Protein AF-A0A554L786-F1 (afdb_monomer_lite)

pLDDT: mean 70.58, std 23.56, range [33.69, 98.5]

Structure (mmCIF, N/CA/C/O backbone):
data_AF-A0A554L786-F1
#
_entry.id   AF-A0A554L786-F1
#
loop_
_atom_site.group_PDB
_atom_site.id
_atom_site.type_symbol
_atom_site.label_atom_id
_atom_site.label_alt_id
_atom_site.label_comp_id
_atom_site.label_asym_id
_atom_site.label_entity_id
_atom_site.label_seq_id
_atom_site.pdbx_PDB_ins_code
_atom_site.Cartn_x
_atom_site.Cartn_y
_atom_site.Cartn_z
_atom_site.occupancy
_atom_site.B_iso_or_equiv
_atom_site.auth_seq_id
_atom_site.auth_comp_id
_atom_site.auth_asym_id
_atom_site.auth_atom_id
_atom_site.pdbx_PDB_model_num
ATOM 1 N N . MET A 1 1 ? 12.205 -14.071 47.485 1.00 47.69 1 MET A N 1
ATOM 2 C CA . MET A 1 1 ? 13.096 -13.667 46.380 1.00 47.69 1 MET A CA 1
ATOM 3 C C . MET A 1 1 ? 12.591 -14.390 45.149 1.00 47.69 1 MET A C 1
ATOM 5 O O . MET A 1 1 ? 12.598 -15.610 45.164 1.00 47.69 1 MET A O 1
ATOM 9 N N . LEU A 1 2 ? 12.018 -13.662 44.191 1.00 43.06 2 LEU A N 1
ATOM 10 C CA . LEU A 1 2 ? 11.613 -14.223 42.901 1.00 43.06 2 LEU A CA 1
ATOM 11 C C . LEU A 1 2 ? 12.852 -14.200 42.010 1.00 43.06 2 LEU A C 1
ATOM 13 O O . LEU A 1 2 ? 13.478 -13.147 41.883 1.00 43.06 2 LEU A O 1
ATOM 17 N N . GLU A 1 3 ? 13.244 -15.352 41.477 1.00 37.44 3 GLU A N 1
ATOM 18 C CA . GLU A 1 3 ? 14.344 -15.419 40.518 1.00 37.44 3 GLU A CA 1
ATOM 19 C C . GLU A 1 3 ? 13.949 -14.689 39.224 1.00 37.44 3 GLU A C 1
ATOM 21 O O . GLU A 1 3 ? 12.788 -14.770 38.810 1.00 37.44 3 GLU A O 1
ATOM 26 N N . PRO A 1 4 ? 14.870 -13.938 38.597 1.00 52.22 4 PRO A N 1
ATOM 27 C CA . PRO A 1 4 ? 14.576 -13.249 37.352 1.00 52.22 4 PRO A CA 1
ATOM 28 C C . PRO A 1 4 ? 14.423 -14.275 36.222 1.00 52.22 4 PRO A C 1
ATOM 30 O O . PRO A 1 4 ? 15.377 -14.946 35.839 1.00 52.22 4 PRO A O 1
ATOM 33 N N . GLU A 1 5 ? 13.209 -14.382 35.682 1.00 46.53 5 GLU A N 1
ATOM 34 C CA . GLU A 1 5 ? 12.883 -15.182 34.499 1.00 46.53 5 GLU A CA 1
ATOM 35 C C . GLU A 1 5 ? 13.560 -14.554 33.262 1.00 46.53 5 GLU A C 1
ATOM 37 O O . GLU A 1 5 ? 12.977 -13.725 32.567 1.00 46.53 5 GLU A O 1
ATOM 42 N N . ILE A 1 6 ? 14.826 -14.895 33.008 1.00 51.38 6 ILE A N 1
ATOM 43 C CA . ILE A 1 6 ? 15.554 -14.491 31.796 1.00 51.38 6 ILE A CA 1
ATOM 44 C C . ILE A 1 6 ? 16.300 -15.707 31.244 1.00 51.38 6 ILE A C 1
ATOM 46 O O . ILE A 1 6 ? 17.519 -15.792 31.329 1.00 51.38 6 ILE A O 1
ATOM 50 N N . ASP A 1 7 ? 15.558 -16.660 30.683 1.00 43.16 7 ASP A N 1
ATOM 51 C CA . ASP A 1 7 ? 16.153 -17.703 29.838 1.00 43.16 7 ASP A CA 1
ATOM 52 C C . ASP A 1 7 ? 15.194 -18.158 28.730 1.00 43.16 7 ASP A C 1
ATOM 54 O O . ASP A 1 7 ? 14.912 -19.339 28.534 1.00 43.16 7 ASP A O 1
ATOM 58 N N . ARG A 1 8 ? 14.618 -17.190 28.006 1.00 48.59 8 ARG A N 1
ATOM 59 C CA . ARG A 1 8 ? 14.020 -17.484 26.700 1.00 48.59 8 ARG A CA 1
ATOM 60 C C . ARG A 1 8 ? 14.974 -16.969 25.631 1.00 48.59 8 ARG A C 1
ATOM 62 O O . ARG A 1 8 ? 15.198 -15.756 25.594 1.00 48.59 8 ARG A O 1
ATOM 69 N N . PRO A 1 9 ? 15.536 -17.841 24.774 1.00 50.44 9 PRO A N 1
ATOM 70 C CA . PRO A 1 9 ? 16.325 -17.378 23.647 1.00 50.44 9 PRO A CA 1
ATOM 71 C C . PRO A 1 9 ? 15.462 -16.426 22.821 1.00 50.44 9 PRO A C 1
ATOM 73 O O . PRO A 1 9 ? 14.326 -16.746 22.461 1.00 50.44 9 PRO A O 1
ATOM 76 N N . LEU A 1 10 ? 15.987 -15.225 22.571 1.00 41.94 10 LEU A N 1
ATOM 77 C CA . LEU A 1 10 ? 15.354 -14.299 21.645 1.00 41.94 10 LEU A CA 1
ATOM 78 C C . LEU A 1 10 ? 15.264 -15.014 20.289 1.00 41.94 10 LEU A C 1
ATOM 80 O O . LEU A 1 10 ? 16.278 -15.547 19.831 1.00 41.94 10 LEU A O 1
ATOM 84 N N . PRO A 1 11 ? 14.082 -15.073 19.655 1.00 43.66 11 PRO A N 1
ATOM 85 C CA . PRO A 1 11 ? 13.960 -15.686 18.342 1.00 43.66 11 PRO A CA 1
ATOM 86 C C . PRO A 1 11 ? 14.908 -14.988 17.366 1.00 43.66 11 PRO A C 1
ATOM 88 O O . PRO A 1 11 ? 15.047 -13.762 17.383 1.00 43.66 11 PRO A O 1
ATOM 91 N N . SER A 1 12 ? 15.576 -15.795 16.543 1.00 50.25 12 SER A N 1
ATOM 92 C CA . SER A 1 12 ? 16.662 -15.377 15.655 1.00 50.25 12 SER A CA 1
ATOM 93 C C . SER A 1 12 ? 16.248 -14.297 14.662 1.00 50.25 12 SER A C 1
ATOM 95 O O . SER A 1 12 ? 17.080 -13.470 14.288 1.00 50.25 12 SER A O 1
ATOM 97 N N . ARG A 1 13 ? 14.980 -14.291 14.229 1.00 52.34 13 ARG A N 1
ATOM 98 C CA . ARG A 1 13 ? 14.418 -13.309 13.294 1.00 52.34 13 ARG A CA 1
ATOM 99 C C . ARG A 1 13 ? 12.963 -13.024 13.661 1.00 52.34 13 ARG A C 1
ATOM 101 O O . ARG A 1 13 ? 12.251 -13.898 14.147 1.00 52.34 13 ARG A O 1
ATOM 108 N N . ILE A 1 14 ? 12.499 -11.795 13.415 1.00 53.66 14 ILE A N 1
ATOM 109 C CA . ILE A 1 14 ? 11.083 -11.422 13.611 1.00 53.66 14 ILE A CA 1
ATOM 110 C C . ILE A 1 14 ? 10.147 -12.230 12.698 1.00 53.66 14 ILE A C 1
ATOM 112 O O . ILE A 1 14 ? 9.002 -12.478 13.053 1.00 53.66 14 ILE A O 1
ATOM 116 N N . GLU A 1 15 ? 10.680 -12.677 11.561 1.00 51.16 15 GLU A N 1
ATOM 117 C CA . GLU A 1 15 ? 10.043 -13.549 10.569 1.00 51.16 15 GLU A CA 1
ATOM 118 C C . GLU A 1 15 ? 9.768 -14.960 11.120 1.00 51.16 15 GLU A C 1
ATOM 120 O O . GLU A 1 15 ? 8.854 -15.628 10.648 1.00 51.16 15 GLU A O 1
ATOM 125 N N . ASP A 1 16 ? 10.526 -15.391 12.138 1.00 46.72 16 ASP A N 1
ATOM 126 C CA . ASP A 1 16 ? 10.410 -16.715 12.763 1.00 46.72 16 ASP A CA 1
ATOM 127 C C . ASP A 1 16 ? 9.417 -16.719 13.941 1.00 46.72 16 ASP A C 1
ATOM 129 O O . ASP A 1 16 ? 9.139 -17.770 14.525 1.00 46.72 16 ASP A O 1
ATOM 133 N N . GLN A 1 17 ? 8.905 -15.550 14.349 1.00 54.66 17 GLN A N 1
ATOM 134 C CA . GLN A 1 17 ? 7.897 -15.487 15.405 1.00 54.66 17 GLN A CA 1
ATOM 135 C C . GLN A 1 17 ? 6.545 -15.974 14.877 1.00 54.66 17 GLN A C 1
ATOM 137 O O . GLN A 1 17 ? 6.203 -15.690 13.727 1.00 54.66 17 GLN A O 1
ATOM 142 N N . PRO A 1 18 ? 5.737 -16.668 15.706 1.00 50.91 18 PRO A N 1
ATOM 143 C CA . PRO A 1 18 ? 4.365 -16.957 15.326 1.00 50.91 18 PRO A CA 1
ATOM 144 C C . PRO A 1 18 ? 3.678 -15.634 14.994 1.00 50.91 18 PRO A C 1
ATOM 146 O O . PRO A 1 18 ? 3.740 -14.686 15.782 1.00 50.91 18 PRO A O 1
ATOM 149 N N . ILE A 1 19 ? 3.059 -15.571 13.812 1.00 52.03 19 ILE A N 1
ATOM 150 C CA . ILE A 1 19 ? 2.275 -14.410 13.397 1.00 52.03 19 ILE A CA 1
ATOM 151 C C . ILE A 1 19 ? 1.260 -14.172 14.521 1.00 52.03 19 ILE A C 1
ATOM 153 O O . ILE A 1 19 ? 0.504 -15.096 14.844 1.00 52.03 19 ILE A O 1
ATOM 157 N N . PRO A 1 20 ? 1.283 -13.001 15.183 1.00 63.34 20 PRO A N 1
ATOM 158 C CA . PRO A 1 20 ? 0.347 -12.730 16.256 1.00 63.34 20 PRO A CA 1
ATOM 159 C C . PRO A 1 20 ? -1.070 -12.822 15.696 1.00 63.34 20 PRO A C 1
ATOM 161 O O . PRO A 1 20 ? -1.271 -12.691 14.491 1.00 63.34 20 PRO A O 1
ATOM 164 N N . ASP A 1 21 ? -2.057 -13.056 16.555 1.00 67.94 21 ASP A N 1
ATOM 165 C CA . ASP A 1 21 ? -3.450 -13.034 16.117 1.00 67.94 21 ASP A CA 1
ATOM 166 C C . ASP A 1 21 ? -3.793 -11.605 15.666 1.00 67.94 21 ASP A C 1
ATOM 168 O O . ASP A 1 21 ? -4.043 -10.708 16.478 1.00 67.94 21 ASP A O 1
ATOM 172 N N . ILE A 1 22 ? -3.660 -11.370 14.360 1.00 79.25 22 ILE A N 1
ATOM 173 C CA . ILE A 1 22 ? -3.860 -10.076 13.721 1.00 79.25 22 ILE A CA 1
ATOM 174 C C . ILE A 1 22 ? -5.360 -9.809 13.800 1.00 79.25 22 ILE A C 1
ATOM 176 O O . ILE A 1 22 ? -6.158 -10.383 13.057 1.00 79.25 22 ILE A O 1
ATOM 180 N N . LYS A 1 23 ? -5.745 -8.931 14.728 1.00 85.94 23 LYS A N 1
ATOM 181 C CA . LYS A 1 23 ? -7.131 -8.498 14.897 1.00 85.94 23 LYS A CA 1
ATOM 182 C C . LYS A 1 23 ? -7.525 -7.590 13.736 1.00 85.94 23 LYS A C 1
ATOM 184 O O . LYS A 1 23 ? -7.348 -6.381 13.811 1.00 85.94 23 LYS A O 1
ATOM 189 N N . ILE A 1 24 ? -8.061 -8.194 12.684 1.00 90.69 24 ILE A N 1
ATOM 190 C CA . ILE A 1 24 ? -8.698 -7.512 11.556 1.00 90.69 24 ILE A CA 1
ATOM 191 C C . ILE A 1 24 ? -10.137 -7.989 11.415 1.00 90.69 24 ILE A C 1
ATOM 193 O O . ILE A 1 24 ? -10.444 -9.162 11.649 1.00 90.69 24 ILE A O 1
ATOM 197 N N . THR A 1 25 ? -11.033 -7.086 11.029 1.00 95.25 25 THR A N 1
ATOM 198 C CA . THR A 1 25 ? -12.425 -7.454 10.751 1.00 95.25 25 THR A CA 1
ATOM 199 C C . THR A 1 25 ? -12.519 -8.296 9.470 1.00 95.25 25 THR A C 1
ATOM 201 O O . THR A 1 25 ? -11.609 -8.262 8.631 1.00 95.25 25 THR A O 1
ATOM 204 N N . PRO A 1 26 ? -13.613 -9.053 9.265 1.00 95.75 26 PRO A N 1
ATOM 205 C CA . PRO A 1 26 ? -13.847 -9.761 8.006 1.00 95.75 26 PRO A CA 1
ATOM 206 C C . PRO A 1 26 ? -13.787 -8.845 6.774 1.00 95.75 26 PRO A C 1
ATOM 208 O O . PRO A 1 26 ? -13.253 -9.240 5.739 1.00 95.75 26 PRO A O 1
ATOM 211 N N . GLU A 1 27 ? -14.273 -7.609 6.890 1.00 96.12 27 GLU A N 1
ATOM 212 C CA . GLU A 1 27 ? -14.262 -6.608 5.820 1.00 96.12 27 GLU A CA 1
ATOM 213 C C . GLU A 1 27 ? -12.837 -6.138 5.517 1.00 96.12 27 GLU A C 1
ATOM 215 O O . GLU A 1 27 ? -12.429 -6.105 4.356 1.00 96.12 27 GLU A O 1
ATOM 220 N N . GLN A 1 28 ? -12.048 -5.841 6.554 1.00 95.81 28 GLN A N 1
ATOM 221 C CA . GLN A 1 28 ? -10.631 -5.500 6.408 1.00 95.81 28 GLN A CA 1
ATOM 222 C C . GLN A 1 28 ? -9.857 -6.648 5.752 1.00 95.81 28 GLN A C 1
ATOM 224 O O . GLN A 1 28 ? -9.080 -6.426 4.825 1.00 95.81 28 GLN A O 1
ATOM 229 N N . LYS A 1 29 ? -10.114 -7.891 6.172 1.00 95.00 29 LYS A N 1
ATOM 230 C CA . LYS A 1 29 ? -9.511 -9.084 5.569 1.00 95.00 29 LYS A CA 1
ATOM 231 C C . LYS A 1 29 ? -9.883 -9.236 4.092 1.00 95.00 29 LYS A C 1
ATOM 233 O O . LYS A 1 29 ? -9.014 -9.550 3.285 1.00 95.00 29 LYS A O 1
ATOM 238 N N . ALA A 1 30 ? -11.138 -8.979 3.724 1.00 95.56 30 ALA A N 1
ATOM 239 C CA . ALA A 1 30 ? -11.571 -9.004 2.328 1.00 95.56 30 ALA A CA 1
ATOM 240 C C . ALA A 1 30 ? -10.846 -7.941 1.484 1.00 95.56 30 ALA A C 1
ATOM 242 O O . ALA A 1 30 ? -10.429 -8.231 0.365 1.00 95.56 30 ALA A O 1
ATOM 243 N N . VAL A 1 31 ? -10.633 -6.739 2.032 1.00 97.44 31 VAL A N 1
ATOM 244 C CA . VAL A 1 31 ? -9.835 -5.692 1.376 1.00 97.44 31 VAL A CA 1
ATOM 245 C C . VAL A 1 31 ? -8.383 -6.128 1.199 1.00 97.44 31 VAL A C 1
ATOM 247 O O . VAL A 1 31 ? -7.849 -5.991 0.104 1.00 97.44 31 VAL A O 1
ATOM 250 N N . LEU A 1 32 ? -7.755 -6.687 2.236 1.00 96.00 32 LEU A N 1
ATOM 251 C CA . LEU A 1 32 ? -6.371 -7.162 2.156 1.00 96.00 32 LEU A CA 1
ATOM 252 C C . LEU A 1 32 ? -6.203 -8.285 1.127 1.00 96.00 32 LEU A C 1
ATOM 254 O O . LEU A 1 32 ? -5.252 -8.245 0.355 1.00 96.00 32 LEU A O 1
ATOM 258 N N . ASN A 1 33 ? -7.139 -9.236 1.064 1.00 94.75 33 ASN A N 1
ATOM 259 C CA . ASN A 1 33 ? -7.125 -10.297 0.054 1.00 94.75 33 ASN A CA 1
ATOM 260 C C . ASN A 1 33 ? -7.289 -9.734 -1.363 1.00 94.75 33 ASN A C 1
ATOM 262 O O . ASN A 1 33 ? -6.520 -10.089 -2.248 1.00 94.75 33 ASN A O 1
ATOM 266 N N . LYS A 1 34 ? -8.232 -8.805 -1.569 1.00 97.31 34 LYS A N 1
ATOM 267 C CA . LYS A 1 34 ? -8.414 -8.141 -2.867 1.00 97.31 34 LYS A CA 1
ATOM 268 C C . LYS A 1 34 ? -7.153 -7.382 -3.296 1.00 97.31 34 LYS A C 1
ATOM 270 O O . LYS A 1 34 ? -6.796 -7.398 -4.468 1.00 97.31 34 LYS A O 1
ATOM 275 N N . THR A 1 35 ? -6.477 -6.713 -2.361 1.00 97.50 35 THR A N 1
ATOM 276 C CA . THR A 1 35 ? -5.194 -6.051 -2.635 1.00 97.50 35 THR A CA 1
ATOM 277 C C . THR A 1 35 ? -4.102 -7.052 -2.957 1.00 97.50 35 THR A C 1
ATOM 279 O O . THR A 1 35 ? -3.346 -6.826 -3.891 1.00 97.50 35 THR A O 1
ATOM 282 N N . LEU A 1 36 ? -4.024 -8.158 -2.222 1.00 94.38 36 LEU A N 1
ATOM 283 C CA . LEU A 1 36 ? -3.054 -9.213 -2.477 1.00 94.38 36 LEU A CA 1
ATOM 284 C C . LEU A 1 36 ? -3.188 -9.771 -3.899 1.00 94.38 36 LEU A C 1
ATOM 286 O O . LEU A 1 36 ? -2.193 -9.837 -4.613 1.00 94.38 36 LEU A O 1
ATOM 290 N N . GLU A 1 37 ? -4.412 -10.113 -4.307 1.00 94.44 37 GLU A N 1
ATOM 291 C CA . GLU A 1 37 ? -4.732 -10.582 -5.661 1.00 94.44 37 GLU A CA 1
ATOM 292 C C . GLU A 1 37 ? -4.335 -9.538 -6.711 1.00 94.44 37 GLU A C 1
ATOM 294 O O . GLU A 1 37 ? -3.595 -9.845 -7.639 1.00 94.44 37 GLU A O 1
ATOM 299 N N . TRP A 1 38 ? -4.727 -8.276 -6.515 1.00 97.69 38 TRP A N 1
ATOM 300 C CA . TRP A 1 38 ? -4.395 -7.205 -7.455 1.00 97.69 38 TRP A CA 1
ATOM 301 C C . TRP A 1 38 ? -2.885 -6.970 -7.595 1.00 97.69 38 TRP A C 1
ATOM 303 O O . TRP A 1 38 ? -2.395 -6.751 -8.700 1.00 97.69 38 TRP A O 1
ATOM 313 N N . VAL A 1 39 ? -2.133 -7.011 -6.489 1.00 94.50 39 VAL A N 1
ATOM 314 C CA . VAL A 1 39 ? -0.674 -6.825 -6.505 1.00 94.50 39 VAL A CA 1
ATOM 315 C C . VAL A 1 39 ? 0.022 -8.021 -7.158 1.00 94.50 39 VAL A C 1
ATOM 317 O O . VAL A 1 39 ? 0.995 -7.819 -7.883 1.00 94.50 39 VAL A O 1
ATOM 320 N N . GLN A 1 40 ? -0.467 -9.246 -6.936 1.00 93.25 40 GLN A N 1
ATOM 321 C CA . GLN A 1 40 ? 0.029 -10.437 -7.631 1.00 93.25 40 GLN A CA 1
ATOM 322 C C . GLN A 1 40 ? -0.180 -10.296 -9.140 1.00 93.25 40 GLN A C 1
ATOM 324 O O . GLN A 1 40 ? 0.798 -10.332 -9.882 1.00 93.25 40 GLN A O 1
ATOM 329 N N . ASP A 1 41 ? -1.415 -10.025 -9.574 1.00 95.19 41 ASP A N 1
ATOM 330 C CA . ASP A 1 41 ? -1.758 -9.842 -10.989 1.00 95.19 41 ASP A CA 1
ATOM 331 C C . ASP A 1 41 ? -0.918 -8.727 -11.627 1.00 95.19 41 ASP A C 1
ATOM 333 O O . ASP A 1 41 ? -0.416 -8.861 -12.744 1.00 95.19 41 ASP A O 1
ATOM 337 N N . PHE A 1 42 ? -0.724 -7.620 -10.902 1.00 94.38 42 PHE A N 1
ATOM 338 C CA . PHE A 1 42 ? 0.118 -6.516 -11.343 1.00 94.38 42 PHE A CA 1
ATOM 339 C C . PHE A 1 42 ? 1.556 -6.972 -11.614 1.00 94.38 42 PHE A C 1
ATOM 341 O O . PHE A 1 42 ? 2.099 -6.688 -12.684 1.00 94.38 42 PHE A O 1
ATOM 348 N N . PHE A 1 43 ? 2.181 -7.668 -10.659 1.00 91.56 43 PHE A N 1
ATOM 349 C CA . PHE A 1 43 ? 3.556 -8.134 -10.820 1.00 91.56 43 PHE A CA 1
ATOM 350 C C . PHE A 1 43 ? 3.672 -9.232 -11.874 1.00 91.56 43 PHE A C 1
ATOM 352 O O . PHE A 1 43 ? 4.648 -9.208 -12.616 1.00 91.56 43 PHE A O 1
ATOM 359 N N . ASP A 1 44 ? 2.695 -10.127 -11.999 1.00 91.94 44 ASP A N 1
ATOM 360 C CA . ASP A 1 44 ? 2.687 -11.166 -13.032 1.00 91.94 44 ASP A CA 1
ATOM 361 C C . ASP A 1 44 ? 2.671 -10.537 -14.428 1.00 91.94 44 ASP A C 1
ATOM 363 O O . ASP A 1 44 ? 3.570 -10.787 -15.233 1.00 91.94 44 ASP A O 1
ATOM 367 N N . VAL A 1 45 ? 1.744 -9.606 -14.679 1.00 92.31 45 VAL A N 1
ATOM 368 C CA . VAL A 1 45 ? 1.678 -8.858 -15.945 1.00 92.31 45 VAL A CA 1
ATOM 369 C C . VAL A 1 45 ? 2.953 -8.049 -16.177 1.00 92.31 45 VAL A C 1
ATOM 371 O O . VAL A 1 45 ? 3.450 -7.959 -17.304 1.00 92.31 45 VAL A O 1
ATOM 374 N N . ALA A 1 46 ? 3.499 -7.423 -15.135 1.00 89.44 46 ALA A N 1
ATOM 375 C CA . ALA A 1 46 ? 4.716 -6.639 -15.260 1.00 89.4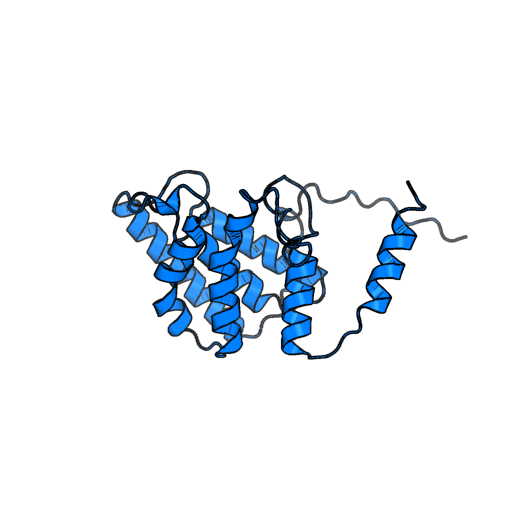4 46 ALA A CA 1
ATOM 376 C C . ALA A 1 46 ? 5.935 -7.530 -15.567 1.00 89.44 46 ALA A C 1
ATOM 378 O O . ALA A 1 46 ? 6.759 -7.141 -16.390 1.00 89.44 46 ALA A O 1
ATOM 379 N N . ILE A 1 47 ? 6.044 -8.725 -14.979 1.00 88.00 47 ILE A N 1
ATOM 380 C CA . ILE A 1 47 ? 7.110 -9.700 -15.256 1.00 88.00 47 ILE A CA 1
ATOM 381 C C . ILE A 1 47 ? 6.984 -10.245 -16.681 1.00 88.00 47 ILE A C 1
ATOM 383 O O . ILE A 1 47 ? 7.971 -10.243 -17.416 1.00 88.00 47 ILE A O 1
ATOM 387 N N . GLU A 1 48 ? 5.784 -10.658 -17.098 1.00 90.44 48 GLU A N 1
ATOM 388 C CA . GLU A 1 48 ? 5.525 -11.178 -18.449 1.00 90.44 48 GLU A CA 1
ATOM 389 C C . GLU A 1 48 ? 5.930 -10.187 -19.544 1.00 90.44 48 GLU A C 1
ATOM 391 O O . GLU A 1 48 ? 6.415 -10.573 -20.606 1.00 90.44 48 GLU A O 1
ATOM 396 N N . ASN A 1 49 ? 5.757 -8.895 -19.273 1.00 88.44 49 ASN A N 1
ATOM 397 C CA . ASN A 1 49 ? 6.086 -7.828 -20.206 1.00 88.44 49 ASN A CA 1
ATOM 398 C C . ASN A 1 49 ? 7.499 -7.246 -20.015 1.00 88.44 49 ASN A C 1
ATOM 400 O O . ASN A 1 49 ? 7.770 -6.177 -20.569 1.00 88.44 49 ASN A O 1
ATOM 404 N N . ASP A 1 50 ? 8.353 -7.896 -19.215 1.00 85.06 50 ASP A N 1
ATOM 405 C CA . ASP A 1 50 ? 9.698 -7.433 -18.852 1.00 85.06 50 ASP A CA 1
ATOM 406 C C . ASP A 1 50 ? 9.681 -5.970 -18.384 1.00 85.06 50 ASP A C 1
ATOM 408 O O . ASP A 1 50 ? 10.338 -5.107 -18.956 1.00 85.06 50 ASP A O 1
ATOM 412 N N . GLN A 1 51 ? 8.830 -5.659 -17.401 1.00 84.06 51 GLN A N 1
ATOM 413 C CA . GLN A 1 51 ? 8.598 -4.304 -16.889 1.00 84.06 51 GLN A CA 1
ATOM 414 C C . GLN A 1 51 ? 9.063 -4.087 -15.450 1.00 84.06 51 GLN A C 1
ATOM 416 O O . GLN A 1 51 ? 8.926 -2.979 -14.942 1.00 84.06 51 GLN A O 1
ATOM 421 N N . VAL A 1 52 ? 9.579 -5.105 -14.761 1.00 78.25 52 VAL A N 1
ATOM 422 C CA . VAL A 1 52 ? 9.930 -5.014 -13.332 1.00 78.25 52 VAL A CA 1
ATOM 423 C C . VAL A 1 52 ? 11.437 -4.940 -13.158 1.00 78.25 52 VAL A C 1
ATOM 425 O O . VAL A 1 52 ? 12.191 -5.688 -13.779 1.00 78.25 52 VAL A O 1
ATOM 428 N N . ILE A 1 53 ? 11.897 -4.066 -12.263 1.00 71.00 53 ILE A N 1
ATOM 429 C CA . ILE A 1 53 ? 13.302 -4.048 -11.861 1.00 71.00 53 ILE A CA 1
ATOM 430 C C . ILE A 1 53 ? 13.548 -5.251 -10.942 1.00 71.00 53 ILE A C 1
ATOM 432 O O . ILE A 1 53 ? 13.207 -5.241 -9.757 1.00 71.00 53 ILE A O 1
ATOM 436 N N . MET A 1 54 ? 14.165 -6.298 -11.488 1.00 62.78 54 MET A N 1
ATOM 437 C CA . MET A 1 54 ? 14.548 -7.491 -10.732 1.00 62.78 54 MET A CA 1
ATOM 438 C C . MET A 1 54 ? 15.673 -7.146 -9.744 1.00 62.78 54 MET A C 1
ATOM 440 O O . MET A 1 54 ? 16.849 -7.109 -10.094 1.00 62.78 54 MET A O 1
ATOM 444 N N . GLY A 1 55 ? 15.298 -6.846 -8.499 1.00 60.28 55 GLY A N 1
ATOM 445 C CA . GLY A 1 55 ? 16.222 -6.390 -7.451 1.00 60.28 55 GLY A CA 1
ATOM 446 C C . GLY A 1 55 ? 15.797 -6.764 -6.031 1.00 60.28 55 GLY A C 1
ATOM 447 O O . GLY A 1 55 ? 16.169 -6.082 -5.085 1.00 60.28 55 GLY A O 1
ATOM 448 N N . GLY A 1 56 ? 14.984 -7.814 -5.874 1.00 66.94 56 GLY A N 1
ATOM 449 C CA . GLY A 1 56 ? 14.460 -8.235 -4.568 1.00 66.94 56 GLY A CA 1
ATOM 450 C C . GLY A 1 56 ? 13.277 -7.407 -4.048 1.00 66.94 56 GLY A C 1
ATOM 451 O O . GLY A 1 56 ? 12.922 -7.575 -2.883 1.00 66.94 56 GLY A O 1
ATOM 452 N N . HIS A 1 57 ? 12.680 -6.572 -4.909 1.00 71.69 57 HIS A N 1
ATOM 453 C CA . HIS A 1 57 ? 11.554 -5.659 -4.651 1.00 71.69 57 HIS A CA 1
ATOM 454 C C . HIS A 1 57 ? 10.281 -6.019 -5.453 1.00 71.69 57 HIS A C 1
ATOM 456 O O . HIS A 1 57 ? 9.542 -5.149 -5.898 1.00 71.69 57 HIS A O 1
ATOM 462 N N . GLY A 1 58 ? 10.063 -7.313 -5.710 1.00 82.75 58 GLY A N 1
ATOM 463 C CA . GLY A 1 58 ? 8.853 -7.819 -6.376 1.00 82.75 58 GLY A CA 1
ATOM 464 C C . GLY A 1 58 ? 7.748 -8.203 -5.388 1.00 82.75 58 GLY A C 1
ATOM 465 O O . GLY A 1 58 ? 7.853 -7.920 -4.196 1.00 82.75 58 GLY A O 1
ATOM 466 N N . PHE A 1 59 ? 6.735 -8.931 -5.861 1.00 87.31 59 PHE A N 1
ATOM 467 C CA . PHE A 1 59 ? 5.609 -9.411 -5.048 1.00 87.31 59 PHE A CA 1
ATOM 468 C C . PHE A 1 59 ? 6.035 -9.991 -3.686 1.00 87.31 59 PHE A C 1
ATOM 470 O O . PHE A 1 59 ? 5.606 -9.503 -2.641 1.00 87.31 59 PHE A O 1
ATOM 477 N N . ASP A 1 60 ? 6.975 -10.942 -3.677 1.00 85.12 60 ASP A N 1
ATOM 478 C CA . ASP A 1 60 ? 7.465 -11.582 -2.448 1.00 85.12 60 ASP A CA 1
ATOM 479 C C . ASP A 1 60 ? 8.046 -10.591 -1.428 1.00 85.12 60 ASP A C 1
ATOM 481 O O . ASP A 1 60 ? 8.000 -10.833 -0.220 1.00 85.12 60 ASP A O 1
ATOM 485 N N . HIS A 1 61 ? 8.630 -9.481 -1.893 1.00 84.81 61 HIS A N 1
ATOM 486 C CA . HIS A 1 61 ? 9.103 -8.414 -1.016 1.00 84.81 61 HIS A CA 1
ATOM 487 C C . HIS A 1 61 ? 7.939 -7.766 -0.282 1.00 84.81 61 HIS A C 1
ATOM 489 O O . HIS A 1 61 ? 7.957 -7.705 0.947 1.00 84.81 61 HIS A O 1
ATOM 495 N N . ASN A 1 62 ? 6.912 -7.353 -1.024 1.00 87.50 62 ASN A N 1
ATOM 496 C CA . ASN A 1 62 ? 5.730 -6.712 -0.463 1.00 87.50 62 ASN A CA 1
ATOM 497 C C . ASN A 1 62 ? 5.032 -7.628 0.543 1.00 87.50 62 ASN A C 1
ATOM 499 O O . ASN A 1 62 ? 4.633 -7.150 1.601 1.00 87.50 62 ASN A O 1
ATOM 503 N N . ILE A 1 63 ? 4.987 -8.943 0.291 1.00 87.56 63 ILE A N 1
ATOM 504 C CA . ILE A 1 63 ? 4.430 -9.919 1.244 1.00 87.56 63 ILE A CA 1
ATOM 505 C C . ILE A 1 63 ? 5.228 -9.973 2.544 1.00 87.56 63 ILE A C 1
ATOM 507 O O . ILE A 1 63 ? 4.655 -9.940 3.638 1.00 87.56 63 ILE A O 1
ATOM 511 N N . ARG A 1 64 ? 6.562 -10.032 2.458 1.00 84.19 64 ARG A N 1
ATOM 512 C CA . ARG A 1 64 ? 7.405 -10.014 3.663 1.00 84.19 64 ARG A CA 1
ATOM 513 C C . ARG A 1 64 ? 7.235 -8.706 4.430 1.00 84.19 64 ARG A C 1
ATOM 515 O O . ARG A 1 64 ? 7.065 -8.735 5.648 1.00 84.19 64 ARG A O 1
ATOM 522 N N . VAL A 1 65 ? 7.235 -7.567 3.735 1.00 84.00 65 VAL A N 1
ATOM 523 C CA . VAL A 1 65 ? 7.057 -6.248 4.360 1.00 84.00 65 VAL A CA 1
ATOM 524 C C . VAL A 1 65 ? 5.671 -6.112 4.987 1.00 84.00 65 VAL A C 1
ATOM 526 O O . VAL A 1 65 ? 5.574 -5.632 6.114 1.00 84.00 65 VAL A O 1
ATOM 529 N N . SER A 1 66 ? 4.611 -6.594 4.336 1.00 85.19 66 SER A N 1
ATOM 530 C CA . SER A 1 66 ? 3.255 -6.559 4.887 1.00 85.19 66 SER A CA 1
ATOM 531 C C . SER A 1 66 ? 3.109 -7.457 6.115 1.00 85.19 66 SER A C 1
ATOM 533 O O . SER A 1 66 ? 2.488 -7.055 7.098 1.00 85.19 66 SER A O 1
ATOM 535 N N . GLY A 1 67 ? 3.734 -8.639 6.111 1.00 83.38 67 GLY A N 1
ATOM 536 C CA . GLY A 1 67 ? 3.794 -9.513 7.285 1.00 83.38 67 GLY A CA 1
ATOM 537 C C . GLY A 1 67 ? 4.494 -8.836 8.466 1.00 83.38 67 GLY A C 1
ATOM 538 O O . GLY A 1 67 ? 3.948 -8.790 9.571 1.00 83.38 67 GLY A O 1
ATOM 539 N N . MET A 1 68 ? 5.658 -8.223 8.221 1.00 82.50 68 MET A N 1
ATOM 540 C CA . MET A 1 68 ? 6.368 -7.436 9.236 1.00 82.50 68 MET A CA 1
ATOM 541 C C . MET A 1 68 ? 5.519 -6.266 9.748 1.00 82.50 68 MET A C 1
ATOM 543 O O . MET A 1 68 ? 5.450 -6.054 10.959 1.00 82.50 68 MET A O 1
ATOM 547 N N . ALA A 1 69 ? 4.837 -5.537 8.862 1.00 81.75 69 ALA A N 1
ATOM 548 C CA . ALA A 1 69 ? 3.959 -4.433 9.242 1.00 81.75 69 ALA A CA 1
ATOM 549 C C . ALA A 1 69 ? 2.833 -4.904 10.177 1.00 81.75 69 ALA A C 1
ATOM 551 O O . ALA A 1 69 ? 2.603 -4.282 11.215 1.00 81.75 69 ALA A O 1
ATOM 552 N N . GLY A 1 70 ? 2.187 -6.035 9.879 1.00 82.88 70 GLY A N 1
ATOM 553 C CA . GLY A 1 70 ? 1.147 -6.621 10.731 1.00 82.88 70 GLY A CA 1
ATOM 554 C C . GLY A 1 70 ? 1.647 -7.020 12.124 1.00 82.88 70 GLY A C 1
ATOM 555 O O . GLY A 1 70 ? 1.027 -6.669 13.136 1.00 82.88 70 GLY A O 1
ATOM 556 N N . VAL A 1 71 ? 2.798 -7.702 12.190 1.00 81.19 71 VAL A N 1
ATOM 557 C CA . VAL A 1 71 ? 3.442 -8.098 13.457 1.00 81.19 71 VAL A CA 1
ATOM 558 C C . VAL A 1 71 ? 3.768 -6.870 14.308 1.00 81.19 71 VAL A C 1
ATOM 560 O O . VAL A 1 71 ? 3.430 -6.825 15.493 1.00 81.19 71 VAL A O 1
ATOM 563 N N . LEU A 1 72 ? 4.399 -5.858 13.706 1.00 79.12 72 LEU A N 1
ATOM 564 C CA . LEU A 1 72 ? 4.792 -4.635 14.404 1.00 79.12 72 LEU A CA 1
ATOM 565 C C . LEU A 1 72 ? 3.579 -3.846 14.891 1.00 79.12 72 LEU A C 1
ATOM 567 O O . LEU A 1 72 ? 3.559 -3.429 16.045 1.00 79.12 72 LEU A O 1
ATOM 571 N N . SER A 1 73 ? 2.545 -3.710 14.063 1.00 80.31 73 SER A N 1
ATOM 572 C CA . SER A 1 73 ? 1.309 -3.017 14.445 1.00 80.31 73 SER A CA 1
ATOM 573 C C . SER A 1 73 ? 0.653 -3.637 15.662 1.00 80.31 73 SER A C 1
ATOM 575 O O . SER A 1 73 ? 0.330 -2.944 16.624 1.00 80.31 73 SER A O 1
ATOM 577 N N . THR A 1 74 ? 0.549 -4.964 15.656 1.00 82.50 74 THR A N 1
ATOM 578 C CA . THR A 1 74 ? -0.054 -5.704 16.762 1.00 82.50 74 THR A CA 1
ATOM 579 C C . THR A 1 74 ? 0.760 -5.532 18.044 1.00 82.50 74 THR A C 1
ATOM 581 O O . THR A 1 74 ? 0.194 -5.325 19.117 1.00 82.50 74 THR A O 1
ATOM 584 N N . LYS A 1 75 ? 2.094 -5.561 17.938 1.00 81.38 75 LYS A N 1
ATOM 585 C CA . LYS A 1 75 ? 3.002 -5.373 19.075 1.00 81.38 75 LYS A CA 1
ATOM 586 C C . LYS A 1 75 ? 2.934 -3.963 19.670 1.00 81.38 75 LYS A C 1
ATOM 588 O O . LYS A 1 75 ? 3.051 -3.821 20.883 1.00 81.38 75 LYS A O 1
ATOM 593 N N . GLU A 1 76 ? 2.723 -2.948 18.837 1.00 79.12 76 GLU A N 1
ATOM 594 C CA . GLU A 1 76 ? 2.595 -1.546 19.256 1.00 79.12 76 GLU A CA 1
ATOM 595 C C . GLU A 1 76 ? 1.160 -1.161 19.668 1.00 79.12 76 GLU A C 1
ATOM 597 O O . GLU A 1 76 ? 0.919 -0.024 20.068 1.00 79.12 76 GLU A O 1
ATOM 602 N N . GLY A 1 77 ? 0.202 -2.096 19.609 1.00 81.00 77 GLY A N 1
ATOM 603 C CA . GLY A 1 77 ? -1.187 -1.856 20.010 1.00 81.00 77 GLY A CA 1
ATOM 604 C C . GLY A 1 77 ? -1.991 -1.023 19.009 1.00 81.00 77 GLY A C 1
ATOM 605 O O . GLY A 1 77 ? -2.874 -0.270 19.410 1.00 81.00 77 GLY A O 1
ATOM 606 N N . VAL A 1 78 ? -1.681 -1.145 17.719 1.00 82.38 78 VAL A N 1
ATOM 607 C CA . VAL A 1 78 ? -2.251 -0.336 16.632 1.00 82.38 78 VAL A CA 1
ATOM 608 C C . VAL A 1 78 ? -3.005 -1.226 15.674 1.00 82.38 78 VAL A C 1
ATOM 610 O O . VAL A 1 78 ? -2.601 -2.368 15.456 1.00 82.38 78 VAL A O 1
ATOM 613 N N . ASP A 1 79 ? -4.069 -0.690 15.075 1.00 85.00 79 ASP A N 1
ATOM 614 C CA . ASP A 1 79 ? -4.801 -1.390 14.023 1.00 85.00 79 ASP A CA 1
ATOM 615 C C . ASP A 1 79 ? -3.846 -1.768 12.865 1.00 85.00 79 ASP A C 1
ATOM 617 O O . ASP A 1 79 ? -3.304 -0.881 12.194 1.00 85.00 79 ASP A O 1
ATOM 621 N N . PRO A 1 80 ? -3.627 -3.073 12.617 1.00 87.69 80 PRO A N 1
ATOM 622 C CA . PRO A 1 80 ? -2.718 -3.562 11.587 1.00 87.69 80 PRO A CA 1
ATOM 623 C C . PRO A 1 80 ? -3.249 -3.390 10.156 1.00 87.69 80 PRO A C 1
ATOM 625 O O . PRO A 1 80 ? -2.496 -3.605 9.208 1.00 87.69 80 PRO A O 1
ATOM 628 N N . PHE A 1 81 ? -4.508 -2.990 9.958 1.00 93.31 81 PHE A N 1
ATOM 629 C CA . PHE A 1 81 ? -5.150 -2.959 8.643 1.00 93.31 81 PHE A CA 1
ATOM 630 C C . PHE A 1 81 ? -4.470 -2.050 7.599 1.00 93.31 81 PHE A C 1
ATOM 632 O O . PHE A 1 81 ? -3.941 -2.544 6.602 1.00 93.31 81 PHE A O 1
ATOM 639 N N . LEU A 1 82 ? -4.469 -0.726 7.804 1.00 92.19 82 LEU A N 1
ATOM 640 C CA . LEU A 1 82 ? -3.812 0.230 6.892 1.00 92.19 82 LEU A CA 1
ATOM 641 C C . LEU A 1 82 ? -2.298 -0.012 6.715 1.00 92.19 82 LEU A C 1
ATOM 643 O O . LEU A 1 82 ? -1.812 0.145 5.594 1.00 92.19 82 LEU A O 1
ATOM 647 N N . PRO A 1 83 ? -1.548 -0.399 7.765 1.00 89.00 83 PRO A N 1
ATOM 648 C CA . PRO A 1 83 ? -0.152 -0.830 7.664 1.00 89.00 83 PRO A CA 1
ATOM 649 C C . PRO A 1 83 ? 0.081 -1.911 6.617 1.00 89.00 83 PRO A C 1
ATOM 651 O O . PRO A 1 83 ? 0.858 -1.719 5.684 1.00 89.00 83 PRO A O 1
ATOM 654 N N . ILE A 1 84 ? -0.628 -3.032 6.765 1.00 90.50 84 ILE A N 1
ATOM 655 C CA . ILE A 1 84 ? -0.503 -4.191 5.886 1.00 90.50 84 ILE A CA 1
ATOM 656 C C . ILE A 1 84 ? -0.907 -3.777 4.472 1.00 90.50 84 ILE A C 1
ATOM 658 O O . ILE A 1 84 ? -0.168 -4.038 3.526 1.00 90.50 84 ILE A O 1
ATOM 662 N N . LEU A 1 85 ? -2.037 -3.075 4.340 1.00 95.06 85 LEU A N 1
ATOM 663 C CA . LEU A 1 85 ? -2.546 -2.601 3.057 1.00 95.06 85 LEU A CA 1
ATOM 664 C C . LEU A 1 85 ? -1.522 -1.736 2.309 1.00 95.06 85 LEU A C 1
ATOM 666 O O . LEU A 1 85 ? -1.284 -1.947 1.124 1.00 95.06 85 LEU A O 1
ATOM 670 N N . THR A 1 86 ? -0.905 -0.780 3.003 1.00 94.56 86 THR A N 1
ATOM 671 C CA . THR A 1 86 ? 0.096 0.125 2.423 1.00 94.56 86 THR A CA 1
ATOM 672 C C . THR A 1 86 ? 1.338 -0.649 1.988 1.00 94.56 86 THR A C 1
ATOM 674 O O . THR A 1 86 ? 1.823 -0.466 0.875 1.00 94.56 86 THR A O 1
ATOM 677 N N . SER A 1 87 ? 1.832 -1.551 2.840 1.00 90.75 87 SER A N 1
ATOM 678 C CA . SER A 1 87 ? 3.011 -2.378 2.563 1.00 90.75 87 SER A CA 1
ATOM 679 C C . SER A 1 87 ? 2.848 -3.321 1.373 1.00 90.75 87 SER A C 1
ATOM 681 O O . SER A 1 87 ? 3.843 -3.664 0.743 1.00 90.75 87 SER A O 1
ATOM 683 N N . LEU A 1 88 ? 1.619 -3.706 1.023 1.00 93.88 88 LEU A N 1
ATOM 684 C CA . LEU A 1 88 ? 1.363 -4.474 -0.196 1.00 93.88 88 LEU A CA 1
ATOM 685 C C . LEU A 1 88 ? 1.591 -3.650 -1.475 1.00 93.88 88 LEU A C 1
ATOM 687 O O . LEU A 1 88 ? 1.872 -4.225 -2.521 1.00 93.88 88 LEU A O 1
ATOM 691 N N . LEU A 1 89 ? 1.498 -2.319 -1.404 1.00 96.06 89 LEU A N 1
ATOM 692 C CA . LEU A 1 89 ? 1.475 -1.427 -2.568 1.00 96.06 89 LEU A CA 1
ATOM 693 C C . LEU A 1 89 ? 2.775 -0.634 -2.780 1.00 96.06 89 LEU A C 1
ATOM 695 O O . LEU A 1 89 ? 2.943 -0.018 -3.828 1.00 96.06 89 LEU A O 1
ATOM 699 N N . ILE A 1 90 ? 3.693 -0.608 -1.809 1.00 91.75 90 ILE A N 1
ATOM 700 C CA . ILE A 1 90 ? 4.804 0.361 -1.798 1.00 91.75 90 ILE A CA 1
ATOM 701 C C . ILE A 1 90 ? 5.763 0.261 -2.992 1.00 91.75 90 ILE A C 1
ATOM 703 O O . ILE A 1 90 ? 6.182 1.296 -3.502 1.00 91.75 90 ILE A O 1
ATOM 707 N N . ASP A 1 91 ? 6.064 -0.938 -3.491 1.00 91.88 91 ASP A N 1
ATOM 708 C CA . ASP A 1 91 ? 7.079 -1.134 -4.539 1.00 91.88 91 ASP A CA 1
ATOM 709 C C . ASP A 1 91 ? 6.503 -1.339 -5.953 1.00 91.88 91 ASP A C 1
ATOM 711 O O . ASP A 1 91 ? 7.258 -1.617 -6.883 1.00 91.88 91 ASP A O 1
ATOM 715 N N . ILE A 1 92 ? 5.193 -1.159 -6.175 1.00 93.62 92 ILE A N 1
ATOM 716 C CA . ILE A 1 92 ? 4.605 -1.370 -7.516 1.00 93.62 92 ILE A CA 1
ATOM 717 C C . ILE A 1 92 ? 5.158 -0.397 -8.575 1.00 93.62 92 ILE A C 1
ATOM 719 O O . ILE A 1 92 ? 5.194 -0.710 -9.760 1.00 93.62 92 ILE A O 1
ATOM 723 N N . GLY A 1 93 ? 5.645 0.770 -8.149 1.00 92.62 93 GLY A N 1
ATOM 724 C CA . GLY A 1 93 ? 6.300 1.764 -8.991 1.00 92.62 93 GLY A CA 1
ATOM 725 C C . GLY A 1 93 ? 7.740 1.420 -9.372 1.00 92.62 93 GLY A C 1
ATOM 726 O O . GLY A 1 93 ? 8.367 2.177 -10.109 1.00 92.62 93 GLY A O 1
ATOM 727 N N . ARG A 1 94 ? 8.306 0.294 -8.921 1.00 89.19 94 ARG A N 1
ATOM 728 C CA . ARG A 1 94 ? 9.665 -0.141 -9.298 1.00 89.19 94 ARG A CA 1
ATOM 729 C C . ARG A 1 94 ? 9.690 -0.852 -10.653 1.00 89.19 94 ARG A C 1
ATOM 731 O O . ARG A 1 94 ? 10.129 -1.997 -10.782 1.00 89.19 94 ARG A O 1
ATOM 738 N N . THR A 1 95 ? 9.226 -0.144 -11.677 1.00 85.00 95 THR A N 1
ATOM 739 C CA . THR A 1 95 ? 9.177 -0.626 -13.061 1.00 85.00 95 THR A CA 1
ATOM 740 C C . THR A 1 95 ? 10.370 -0.135 -13.882 1.00 85.00 95 THR A C 1
ATOM 742 O O . THR A 1 95 ? 10.935 0.910 -13.603 1.00 85.00 95 THR A O 1
ATOM 745 N N . ASN A 1 96 ? 10.780 -0.838 -14.933 1.00 84.81 96 ASN A N 1
ATOM 746 C CA . ASN A 1 96 ? 11.889 -0.389 -15.792 1.00 84.81 96 ASN A CA 1
ATOM 747 C C . ASN A 1 96 ? 11.481 0.681 -16.832 1.00 84.81 96 ASN A C 1
ATOM 749 O O . ASN A 1 96 ? 12.313 1.123 -17.625 1.00 84.81 96 ASN A O 1
ATOM 753 N N . ARG A 1 97 ? 10.202 1.079 -16.856 1.00 82.56 97 ARG A N 1
ATOM 754 C CA . ARG A 1 97 ? 9.626 1.970 -17.877 1.00 82.56 97 ARG A CA 1
ATOM 755 C C . ARG A 1 97 ? 9.728 3.448 -17.540 1.00 82.56 97 ARG A C 1
ATOM 757 O O . ARG A 1 97 ? 9.561 4.282 -18.427 1.00 82.56 97 ARG A O 1
ATOM 764 N N . ASP A 1 98 ? 9.985 3.769 -16.278 1.00 87.69 98 ASP A N 1
ATOM 765 C CA . ASP A 1 98 ? 9.996 5.140 -15.792 1.00 87.69 98 ASP A CA 1
ATOM 766 C C . ASP A 1 98 ? 11.295 5.424 -15.019 1.00 87.69 98 ASP A C 1
ATOM 768 O O . ASP A 1 98 ? 11.633 4.693 -14.085 1.00 87.69 98 ASP A O 1
ATOM 772 N N . PRO A 1 99 ? 12.034 6.500 -15.345 1.00 84.75 99 PRO A N 1
ATOM 773 C CA . PRO A 1 99 ? 13.259 6.853 -14.628 1.00 84.75 99 PRO A CA 1
ATOM 774 C C . PRO A 1 99 ? 13.049 7.117 -13.124 1.00 84.75 99 PRO A C 1
ATOM 776 O O . PRO A 1 99 ? 14.005 7.008 -12.352 1.00 84.75 99 PRO A O 1
ATOM 779 N N . ARG A 1 100 ? 11.826 7.444 -12.678 1.00 85.12 100 ARG A N 1
ATOM 780 C CA . ARG A 1 100 ? 11.460 7.583 -11.255 1.00 85.12 100 ARG A CA 1
ATOM 781 C C . ARG A 1 100 ? 11.632 6.278 -10.480 1.00 85.12 100 ARG A C 1
ATOM 783 O O . ARG A 1 100 ? 11.956 6.318 -9.297 1.00 85.12 100 ARG A O 1
ATOM 790 N N . ALA A 1 101 ? 11.484 5.133 -11.140 1.00 83.19 101 ALA A N 1
ATOM 791 C CA . ALA A 1 101 ? 11.543 3.818 -10.511 1.00 83.19 101 ALA A CA 1
ATOM 792 C C . ALA A 1 101 ? 12.910 3.469 -9.896 1.00 83.19 101 ALA A C 1
ATOM 794 O O . ALA A 1 101 ? 13.003 2.621 -9.008 1.00 83.19 101 ALA A O 1
ATOM 795 N N . HIS A 1 102 ? 13.978 4.128 -10.351 1.00 79.88 102 HIS A N 1
ATOM 796 C CA . HIS A 1 102 ? 15.351 3.873 -9.910 1.00 79.88 102 HIS A CA 1
ATOM 797 C C . HIS A 1 102 ? 15.837 4.820 -8.801 1.00 79.88 102 HIS A C 1
ATOM 799 O O . HIS A 1 102 ? 16.976 4.702 -8.353 1.00 79.88 102 HIS A O 1
ATOM 805 N N . ASN A 1 103 ? 15.012 5.772 -8.360 1.00 82.12 103 ASN A N 1
ATOM 806 C CA . ASN A 1 103 ? 15.362 6.742 -7.319 1.00 82.12 103 ASN A CA 1
ATOM 807 C C . ASN A 1 103 ? 14.219 6.883 -6.305 1.00 82.12 103 ASN A C 1
ATOM 809 O O . ASN A 1 103 ? 13.267 6.110 -6.321 1.00 82.12 103 ASN A O 1
ATOM 813 N N . PHE A 1 104 ? 14.294 7.853 -5.397 1.00 77.94 104 PHE A N 1
ATOM 814 C CA . PHE A 1 104 ? 13.255 8.087 -4.388 1.00 77.94 104 PHE A CA 1
ATOM 815 C C . PHE A 1 104 ? 11.875 8.438 -4.971 1.00 77.94 104 PHE A C 1
ATOM 817 O O . PHE A 1 104 ? 10.888 8.425 -4.254 1.00 77.94 104 PHE A O 1
ATOM 824 N N . LYS A 1 105 ? 11.746 8.752 -6.256 1.00 86.81 105 LYS A N 1
ATOM 825 C CA . LYS A 1 105 ? 10.445 9.054 -6.859 1.00 86.81 105 LYS A CA 1
ATOM 826 C C . LYS A 1 105 ? 9.630 7.803 -7.180 1.00 86.81 105 LYS A C 1
ATOM 828 O O . LYS A 1 105 ? 8.487 7.938 -7.605 1.00 86.81 105 LYS A O 1
ATOM 833 N N . HIS A 1 106 ? 10.152 6.594 -6.945 1.00 89.81 106 HIS A N 1
ATOM 834 C CA . HIS A 1 106 ? 9.351 5.380 -7.127 1.00 89.81 106 HIS A CA 1
ATOM 835 C C . HIS A 1 106 ? 8.129 5.348 -6.208 1.00 89.81 106 HIS A C 1
ATOM 837 O O . HIS A 1 106 ? 7.139 4.745 -6.580 1.00 89.81 106 HIS A O 1
ATOM 843 N N . GLY A 1 107 ? 8.146 6.043 -5.066 1.00 91.19 107 GLY A N 1
ATOM 844 C CA . GLY A 1 107 ? 6.965 6.202 -4.212 1.00 91.19 107 GLY A CA 1
ATOM 845 C C . GLY A 1 107 ? 5.866 7.025 -4.885 1.00 91.19 107 GLY A C 1
ATOM 846 O O . GLY A 1 107 ? 4.704 6.630 -4.858 1.00 91.19 107 GLY A O 1
ATOM 847 N N . GLU A 1 108 ? 6.225 8.131 -5.547 1.00 94.31 108 GLU A N 1
ATOM 848 C CA . GLU A 1 108 ? 5.288 8.934 -6.353 1.00 94.31 108 GLU A CA 1
ATOM 849 C C . GLU A 1 108 ? 4.671 8.090 -7.467 1.00 94.31 108 GLU A C 1
ATOM 851 O O . GLU A 1 108 ? 3.457 8.107 -7.663 1.00 94.31 108 GLU A O 1
ATOM 856 N N . LEU A 1 109 ? 5.501 7.295 -8.142 1.00 95.12 109 LEU A N 1
ATOM 857 C CA . LEU A 1 109 ? 5.045 6.383 -9.181 1.00 95.12 109 LEU A CA 1
ATOM 858 C C . LEU A 1 109 ? 4.164 5.257 -8.614 1.00 95.12 109 LEU A C 1
ATOM 860 O O . LEU A 1 109 ? 3.107 4.985 -9.167 1.00 95.12 109 LEU A O 1
ATOM 864 N N . SER A 1 110 ? 4.527 4.647 -7.483 1.00 95.19 110 SER A N 1
ATOM 865 C CA . SER A 1 110 ? 3.697 3.639 -6.813 1.00 95.19 110 SER A CA 1
ATOM 866 C C . SER A 1 110 ? 2.330 4.204 -6.430 1.00 95.19 110 SER A C 1
ATOM 868 O O . SER A 1 110 ? 1.315 3.539 -6.616 1.00 95.19 110 SER A O 1
ATOM 870 N N . ARG A 1 111 ? 2.279 5.445 -5.927 1.00 95.94 111 ARG A N 1
ATOM 871 C CA . ARG A 1 111 ? 1.020 6.131 -5.613 1.00 95.94 111 ARG A CA 1
ATOM 872 C C . ARG A 1 111 ? 0.173 6.319 -6.870 1.00 95.94 111 ARG A C 1
ATOM 874 O O . ARG A 1 111 ? -1.013 6.009 -6.832 1.00 95.94 111 ARG A O 1
ATOM 881 N N . GLU A 1 112 ? 0.775 6.833 -7.942 1.00 97.06 112 GLU A N 1
ATOM 882 C CA . GLU A 1 112 ? 0.116 7.066 -9.233 1.00 97.06 112 GLU A CA 1
ATOM 883 C C . GLU A 1 112 ? -0.470 5.761 -9.790 1.00 97.06 112 GLU A C 1
ATOM 885 O O . GLU A 1 112 ? -1.648 5.692 -10.126 1.00 97.06 112 GLU A O 1
ATOM 890 N N . MET A 1 113 ? 0.320 4.688 -9.795 1.00 96.12 113 MET A N 1
ATOM 891 C CA . MET A 1 113 ? -0.088 3.384 -10.322 1.00 96.12 113 MET A CA 1
ATOM 892 C C . MET A 1 113 ? -1.156 2.693 -9.465 1.00 96.12 113 MET A C 1
ATOM 894 O O . MET A 1 113 ? -1.998 1.970 -9.994 1.00 96.12 113 MET A O 1
ATOM 898 N N . ALA A 1 114 ? -1.145 2.913 -8.148 1.00 97.50 114 ALA A N 1
ATOM 899 C CA . ALA A 1 114 ? -2.139 2.352 -7.237 1.00 97.50 114 ALA A CA 1
ATOM 900 C C . ALA A 1 114 ? -3.428 3.184 -7.173 1.00 97.50 114 ALA A C 1
ATOM 902 O O . ALA A 1 114 ? -4.388 2.744 -6.541 1.00 97.50 114 ALA A O 1
ATOM 903 N N . GLU A 1 115 ? -3.466 4.390 -7.749 1.00 97.62 115 GLU A N 1
ATOM 904 C CA . GLU A 1 115 ? -4.497 5.382 -7.441 1.00 97.62 115 GLU A CA 1
ATOM 905 C C . GLU A 1 115 ? -5.916 4.865 -7.694 1.00 97.62 115 GLU A C 1
ATOM 907 O O . GLU A 1 115 ? -6.744 4.891 -6.779 1.00 97.62 115 GLU A O 1
ATOM 912 N N . ASP A 1 116 ? -6.190 4.359 -8.894 1.00 98.25 116 ASP A N 1
ATOM 913 C CA . ASP A 1 116 ? -7.512 3.843 -9.255 1.00 98.25 116 ASP A CA 1
ATOM 914 C C . ASP A 1 116 ? -7.901 2.635 -8.401 1.00 98.25 116 ASP A C 1
ATOM 916 O O . ASP A 1 116 ? -9.043 2.521 -7.943 1.00 98.25 116 ASP A O 1
ATOM 920 N N . PHE A 1 117 ? -6.932 1.762 -8.113 1.00 98.50 117 PHE A N 1
ATOM 921 C CA . PHE A 1 117 ? -7.153 0.598 -7.270 1.00 98.50 117 PHE A CA 1
ATOM 922 C C . PHE A 1 117 ? -7.524 1.006 -5.841 1.00 98.50 117 PHE A C 1
ATOM 924 O O . PHE A 1 117 ? -8.586 0.607 -5.357 1.00 98.50 117 PHE A O 1
ATOM 931 N N . ILE A 1 118 ? -6.725 1.865 -5.197 1.00 98.19 118 ILE A N 1
ATOM 932 C CA . ILE A 1 118 ? -7.016 2.413 -3.863 1.00 98.19 118 ILE A CA 1
ATOM 933 C C . ILE A 1 118 ? -8.364 3.140 -3.895 1.00 98.19 118 ILE A C 1
ATOM 935 O O . ILE A 1 118 ? -9.165 3.019 -2.963 1.00 98.19 118 ILE A O 1
ATOM 939 N N . ASN A 1 119 ? -8.654 3.859 -4.984 1.00 98.12 119 ASN A N 1
ATOM 940 C CA . ASN A 1 119 ? -9.907 4.577 -5.133 1.00 98.12 119 ASN A CA 1
ATOM 941 C C . ASN A 1 119 ? -11.136 3.644 -5.219 1.00 98.12 119 ASN A C 1
ATOM 943 O O . ASN A 1 119 ? -12.250 4.057 -4.879 1.00 98.12 119 ASN A O 1
ATOM 947 N N . SER A 1 120 ? -10.935 2.390 -5.624 1.00 98.31 120 SER A N 1
ATOM 948 C CA . SER A 1 120 ? -11.968 1.351 -5.696 1.00 98.31 120 SER A CA 1
ATOM 949 C C . SER A 1 120 ? -12.211 0.613 -4.372 1.00 98.31 120 SER A C 1
ATOM 951 O O . SER A 1 120 ? -13.189 -0.131 -4.252 1.00 98.31 120 SER A O 1
ATOM 953 N N . LEU A 1 121 ? -11.322 0.765 -3.384 1.00 98.00 121 LEU A N 1
ATOM 954 C CA . LEU A 1 121 ? -11.437 0.078 -2.099 1.00 98.00 121 LEU A CA 1
ATOM 955 C C . LEU A 1 121 ? -12.472 0.762 -1.189 1.00 98.00 121 LEU A C 1
ATOM 957 O O . LEU A 1 121 ? -12.589 1.994 -1.214 1.00 98.00 121 LEU A O 1
ATOM 961 N N . PRO A 1 122 ? -13.182 -0.002 -0.332 1.00 97.75 122 PRO A N 1
ATOM 962 C CA . PRO A 1 122 ? -14.144 0.521 0.640 1.00 97.75 122 PRO A CA 1
ATOM 963 C C . PRO A 1 122 ? -13.435 1.161 1.852 1.00 97.75 122 PRO A C 1
ATOM 965 O O . PRO A 1 122 ? -13.647 0.775 2.997 1.00 97.75 122 PRO A O 1
ATOM 968 N N . LEU A 1 123 ? -12.553 2.123 1.585 1.00 95.38 123 LEU A N 1
ATOM 969 C CA . LEU A 1 123 ? -11.844 2.937 2.572 1.00 95.38 123 LEU A CA 1
ATOM 970 C C . LEU A 1 123 ? -12.558 4.276 2.753 1.00 95.38 123 LEU A C 1
ATOM 972 O O . LEU A 1 123 ? -13.138 4.806 1.801 1.00 95.38 123 LEU A O 1
ATOM 976 N N . THR A 1 124 ? -12.441 4.872 3.938 1.00 95.88 124 THR A N 1
ATOM 977 C CA . THR A 1 124 ? -12.823 6.280 4.119 1.00 95.88 124 THR A CA 1
ATOM 978 C C . THR A 1 124 ? -11.898 7.201 3.313 1.00 95.88 124 THR A C 1
ATOM 980 O O . THR A 1 124 ? -10.796 6.806 2.915 1.00 95.88 124 THR A O 1
ATOM 983 N N . SER A 1 125 ? -12.321 8.450 3.083 1.00 95.25 125 SER A N 1
ATOM 984 C CA . SER A 1 125 ? -11.480 9.471 2.436 1.00 95.25 125 SER A CA 1
ATOM 985 C C . SER A 1 125 ? -10.129 9.624 3.134 1.00 95.25 125 SER A C 1
ATOM 987 O O . SER A 1 125 ? -9.091 9.680 2.482 1.00 95.25 125 SER A O 1
ATOM 989 N N . ASP A 1 126 ? -10.141 9.620 4.465 1.00 90.38 126 ASP A N 1
ATOM 990 C CA . ASP A 1 126 ? -8.950 9.859 5.275 1.00 90.38 126 ASP A CA 1
ATOM 991 C C . ASP A 1 126 ? -7.996 8.667 5.218 1.00 90.38 126 ASP A C 1
ATOM 993 O O . ASP A 1 126 ? -6.794 8.840 5.039 1.00 90.38 126 ASP A O 1
ATOM 997 N N . GLN A 1 127 ? -8.526 7.442 5.293 1.00 91.44 127 GLN A N 1
ATOM 998 C CA . GLN A 1 127 ? -7.735 6.219 5.138 1.00 91.44 127 GLN A CA 1
ATOM 999 C C . GLN A 1 127 ? -7.071 6.148 3.762 1.00 91.44 127 GLN A C 1
ATOM 1001 O O . GLN A 1 127 ? -5.904 5.785 3.645 1.00 91.44 127 GLN A O 1
ATOM 1006 N N . ARG A 1 128 ? -7.812 6.519 2.720 1.00 96.31 128 ARG A N 1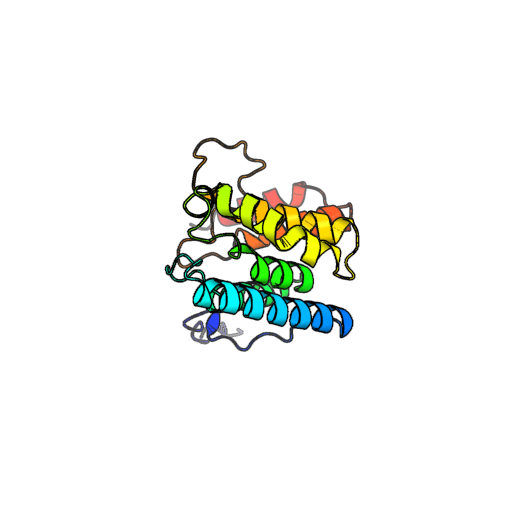
ATOM 1007 C CA . ARG A 1 128 ? -7.336 6.545 1.340 1.00 96.31 128 ARG A CA 1
ATOM 1008 C C . ARG A 1 128 ? -6.179 7.519 1.153 1.00 96.31 128 ARG A C 1
ATOM 1010 O O . ARG A 1 128 ? -5.152 7.132 0.603 1.00 96.31 128 ARG A O 1
ATOM 1017 N N . GLU A 1 129 ? -6.317 8.744 1.650 1.00 91.44 129 GLU A N 1
ATOM 1018 C CA . GLU A 1 129 ? -5.229 9.723 1.608 1.00 91.44 129 GLU A CA 1
ATOM 1019 C C . GLU A 1 1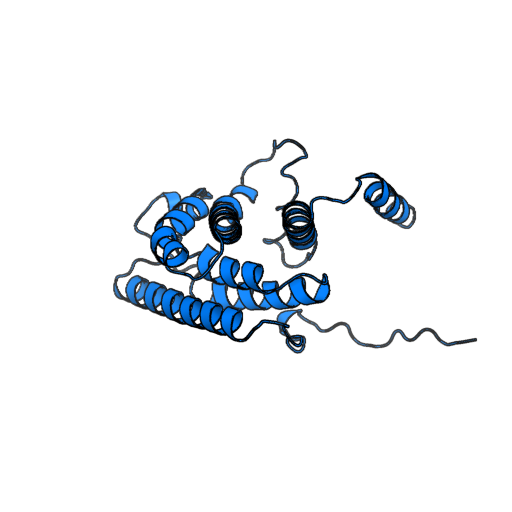29 ? -4.032 9.289 2.462 1.00 91.44 129 GLU A C 1
ATOM 1021 O O . GLU A 1 129 ? -2.889 9.458 2.043 1.00 91.44 129 GLU A O 1
ATOM 1026 N N . LEU A 1 130 ? -4.264 8.667 3.624 1.00 87.06 130 LEU A N 1
ATOM 1027 C CA . LEU A 1 130 ? -3.187 8.112 4.448 1.00 87.06 130 LEU A CA 1
ATOM 1028 C C . LEU A 1 130 ? -2.379 7.048 3.696 1.00 87.06 130 LEU A C 1
ATOM 1030 O O . LEU A 1 130 ? -1.152 7.117 3.705 1.00 87.06 130 LEU A O 1
ATOM 1034 N N . VAL A 1 131 ? -3.044 6.107 3.020 1.00 90.94 131 VAL A N 1
ATOM 1035 C CA . VAL A 1 131 ? -2.375 5.071 2.214 1.00 90.94 131 VAL A CA 1
ATOM 1036 C C . VAL A 1 131 ? -1.587 5.706 1.067 1.00 90.94 131 VAL A C 1
ATOM 1038 O O . VAL A 1 131 ? -0.405 5.413 0.911 1.00 90.94 131 VAL A O 1
ATOM 1041 N N . LYS A 1 132 ? -2.199 6.619 0.298 1.00 92.56 132 LYS A N 1
ATOM 1042 C CA . LYS A 1 132 ? -1.535 7.295 -0.832 1.00 92.56 132 LYS A CA 1
ATOM 1043 C C . LYS A 1 132 ? -0.282 8.058 -0.400 1.00 92.56 132 LYS A C 1
ATOM 1045 O O . LYS A 1 132 ? 0.769 7.895 -1.012 1.00 92.56 132 LYS A O 1
ATOM 1050 N N . ASN A 1 133 ? -0.379 8.848 0.668 1.00 87.44 133 ASN A N 1
ATOM 1051 C CA . ASN A 1 133 ? 0.755 9.618 1.184 1.00 87.44 133 ASN A CA 1
ATOM 1052 C C . ASN A 1 133 ? 1.850 8.697 1.740 1.00 87.44 133 ASN A C 1
ATOM 1054 O O . ASN A 1 133 ? 3.033 8.930 1.509 1.00 87.44 133 ASN A O 1
ATOM 1058 N N . ALA A 1 134 ? 1.471 7.613 2.424 1.00 86.06 134 ALA A N 1
ATOM 1059 C CA . ALA A 1 134 ? 2.435 6.649 2.941 1.00 86.06 134 ALA A CA 1
ATOM 1060 C C . ALA A 1 134 ? 3.195 5.927 1.815 1.00 86.06 134 ALA A C 1
ATOM 1062 O O . ALA A 1 134 ? 4.408 5.755 1.923 1.00 86.06 134 ALA A O 1
ATOM 1063 N N . ILE A 1 135 ? 2.515 5.560 0.723 1.00 90.94 135 ILE A N 1
ATOM 1064 C CA . ILE A 1 135 ? 3.162 5.021 -0.482 1.00 90.94 135 ILE A CA 1
ATOM 1065 C C . ILE A 1 135 ? 4.096 6.065 -1.101 1.00 90.94 135 ILE A C 1
ATOM 1067 O O . ILE A 1 135 ? 5.214 5.736 -1.475 1.00 90.94 135 ILE A O 1
ATOM 1071 N N . GLU A 1 136 ? 3.686 7.324 -1.199 1.00 90.44 136 GLU A N 1
ATOM 1072 C CA . GLU A 1 136 ? 4.508 8.355 -1.833 1.00 90.44 136 GLU A CA 1
ATOM 1073 C C . GLU A 1 136 ? 5.815 8.640 -1.081 1.00 90.44 136 GLU A C 1
ATOM 1075 O O . GLU A 1 136 ? 6.874 8.816 -1.688 1.00 90.44 136 GLU A O 1
ATOM 1080 N N . ASP A 1 137 ? 5.742 8.677 0.248 1.00 85.50 137 ASP A N 1
ATOM 1081 C CA . ASP A 1 137 ? 6.830 9.154 1.099 1.00 85.50 137 ASP A CA 1
ATOM 1082 C C . ASP A 1 137 ? 7.780 8.048 1.580 1.00 85.50 137 ASP A C 1
ATOM 1084 O O . ASP A 1 137 ? 8.882 8.356 2.049 1.00 85.50 137 ASP A O 1
ATOM 1088 N N . HIS A 1 138 ? 7.421 6.767 1.415 1.00 83.75 138 HIS A N 1
ATOM 1089 C CA . HIS A 1 138 ? 8.246 5.637 1.865 1.00 83.75 138 HIS A CA 1
ATOM 1090 C C . HIS A 1 138 ? 9.703 5.606 1.343 1.00 83.75 138 HIS A C 1
ATOM 1092 O O . HIS A 1 138 ? 10.539 5.022 2.030 1.00 83.75 138 HIS A O 1
ATOM 1098 N N . PRO A 1 139 ? 10.074 6.197 0.191 1.00 79.00 139 PRO A N 1
ATOM 1099 C CA . PRO A 1 139 ? 11.448 6.133 -0.312 1.00 79.00 139 PRO A CA 1
ATOM 1100 C C . PRO A 1 139 ? 12.236 7.442 -0.179 1.00 79.00 139 PRO A C 1
ATOM 1102 O O . PRO A 1 139 ? 13.459 7.439 -0.337 1.00 79.00 139 PRO A O 1
ATOM 1105 N N . LYS A 1 140 ? 11.571 8.564 0.150 1.00 70.94 140 LYS A N 1
ATOM 1106 C CA . LYS A 1 140 ? 12.164 9.919 0.280 1.00 70.94 140 LYS A CA 1
ATOM 1107 C C . LYS A 1 140 ? 13.162 10.038 1.447 1.00 70.94 140 LYS A C 1
ATOM 1109 O O . LYS A 1 140 ? 13.774 11.072 1.691 1.00 70.94 140 LYS A O 1
ATOM 1114 N N . LEU A 1 141 ? 13.360 8.936 2.148 1.00 54.41 141 LEU A N 1
ATOM 1115 C CA . LEU A 1 141 ? 14.090 8.774 3.398 1.00 54.41 141 LEU A CA 1
ATOM 1116 C C . LEU A 1 141 ? 15.584 8.563 3.188 1.00 54.41 141 LEU A C 1
ATOM 1118 O O . LEU A 1 141 ? 16.359 8.670 4.138 1.00 54.41 141 LEU A O 1
ATOM 1122 N N . ASN A 1 142 ? 15.971 8.290 1.941 1.00 47.06 142 ASN A N 1
ATOM 1123 C CA . ASN A 1 142 ? 17.336 7.968 1.553 1.00 47.06 142 ASN A CA 1
ATOM 1124 C C . ASN A 1 142 ? 18.159 9.192 1.103 1.00 47.06 142 ASN A C 1
ATOM 1126 O O . ASN A 1 142 ? 19.375 9.065 1.003 1.00 47.06 142 ASN A O 1
ATOM 1130 N N . GLU A 1 143 ? 17.556 10.369 0.863 1.00 44.47 143 GLU A N 1
ATOM 1131 C CA . GLU A 1 143 ? 18.265 11.490 0.206 1.00 44.47 143 GLU A CA 1
ATOM 1132 C C . GLU A 1 143 ? 18.472 12.779 1.023 1.00 44.47 143 GLU A C 1
ATOM 1134 O O . GLU A 1 143 ? 19.375 13.547 0.694 1.00 44.47 143 GLU A O 1
ATOM 1139 N N . GLN A 1 144 ? 17.728 13.055 2.100 1.00 42.81 144 GLN A N 1
ATOM 1140 C CA . GLN A 1 144 ? 17.845 14.358 2.779 1.00 42.81 144 GLN A CA 1
ATOM 1141 C C . GLN A 1 144 ? 18.674 14.298 4.074 1.00 42.81 144 GLN A C 1
ATOM 1143 O O . GLN A 1 144 ? 18.187 13.958 5.150 1.00 42.81 144 GLN A O 1
ATOM 1148 N N . SER A 1 145 ? 19.938 14.723 3.983 1.00 39.22 145 SER A N 1
ATOM 1149 C CA . SER A 1 145 ? 20.805 15.076 5.122 1.00 39.22 145 SER A CA 1
ATOM 1150 C C . SER A 1 145 ? 20.432 16.417 5.786 1.00 39.22 145 SER A C 1
ATOM 1152 O O . SER A 1 145 ? 21.056 16.809 6.771 1.00 39.22 145 SER A O 1
ATOM 1154 N N . GLN A 1 146 ? 19.397 17.106 5.290 1.00 36.44 146 GLN A N 1
ATOM 1155 C CA . GLN A 1 146 ? 18.875 18.366 5.826 1.00 36.44 146 GLN A CA 1
ATOM 1156 C C . GLN A 1 146 ? 17.338 18.413 5.735 1.00 36.44 146 GLN A C 1
ATOM 1158 O O . GLN A 1 146 ? 16.778 19.110 4.895 1.00 36.44 146 GLN A O 1
ATOM 1163 N N . MET A 1 147 ? 16.639 17.689 6.612 1.00 43.06 147 MET A N 1
ATOM 1164 C CA . MET A 1 147 ? 15.216 17.941 6.888 1.00 43.06 147 MET A CA 1
ATOM 1165 C C . MET A 1 147 ? 15.027 18.489 8.295 1.00 43.06 147 MET A C 1
ATOM 1167 O O . MET A 1 147 ? 15.710 18.077 9.231 1.00 43.06 147 MET A O 1
ATOM 1171 N N . LYS A 1 148 ? 14.068 19.413 8.434 1.00 37.28 148 LYS A N 1
ATOM 1172 C CA . LYS A 1 148 ? 13.556 19.895 9.723 1.00 37.28 148 LYS A CA 1
ATOM 1173 C C . LYS A 1 148 ? 13.072 18.704 10.563 1.00 37.28 148 LYS A C 1
ATOM 1175 O O . LYS A 1 148 ? 12.549 17.733 10.019 1.00 37.28 148 LYS A O 1
ATOM 1180 N N . GLU A 1 149 ? 13.231 18.798 11.885 1.00 40.31 149 GLU A N 1
ATOM 1181 C CA . GLU A 1 149 ? 12.987 17.727 12.876 1.00 40.31 149 GLU A CA 1
ATOM 1182 C C . GLU A 1 149 ? 11.603 17.049 12.780 1.00 40.31 149 GLU A C 1
ATOM 1184 O O . GLU A 1 149 ? 11.426 15.926 13.250 1.00 40.31 149 GLU A O 1
ATOM 1189 N N . GLU A 1 150 ? 10.646 17.692 12.116 1.00 37.72 150 GLU A N 1
ATOM 1190 C CA . GLU A 1 150 ? 9.275 17.233 11.876 1.00 37.72 150 GLU A CA 1
ATOM 1191 C C . GLU A 1 150 ? 9.182 16.025 10.918 1.00 37.72 150 GLU A C 1
ATOM 1193 O O . GLU A 1 150 ? 8.207 15.282 10.980 1.00 37.72 150 GLU A O 1
ATOM 1198 N N . VAL A 1 151 ? 10.211 15.759 10.096 1.00 40.06 151 VAL A N 1
ATOM 1199 C CA . VAL A 1 151 ? 10.241 14.641 9.116 1.00 40.06 151 VAL A CA 1
ATOM 1200 C C . VAL A 1 151 ? 11.243 13.539 9.510 1.00 40.06 151 VAL A C 1
ATOM 1202 O O . VAL A 1 151 ? 11.529 12.604 8.768 1.00 40.06 151 VAL A O 1
ATOM 1205 N N . CYS A 1 152 ? 11.755 13.579 10.742 1.00 37.28 152 CYS A N 1
ATOM 1206 C CA . CYS A 1 152 ? 12.799 12.672 11.243 1.00 37.28 152 CYS A CA 1
ATOM 1207 C C . CYS A 1 152 ? 12.308 11.229 11.535 1.00 37.28 152 CYS A C 1
ATOM 1209 O O . CYS A 1 152 ? 12.972 10.459 12.228 1.00 37.28 152 CYS A O 1
ATOM 1211 N N . LEU A 1 153 ? 11.122 10.857 11.048 1.00 38.53 153 LEU A N 1
ATOM 1212 C CA . LEU A 1 153 ? 10.329 9.727 11.547 1.00 38.53 153 LEU A CA 1
ATOM 1213 C C . LEU A 1 153 ? 10.361 8.469 10.710 1.00 38.53 153 LEU A C 1
ATOM 1215 O O . LEU A 1 153 ? 9.729 7.489 11.083 1.00 38.53 153 LEU A O 1
ATOM 1219 N N . LEU A 1 154 ? 11.101 8.489 9.613 1.00 40.06 154 LEU A N 1
ATOM 1220 C CA . LEU A 1 154 ? 11.044 7.428 8.624 1.00 40.06 154 LEU A CA 1
ATOM 1221 C C . LEU A 1 154 ? 12.432 6.782 8.345 1.00 40.06 154 LEU A C 1
ATOM 1223 O O . LEU A 1 154 ? 12.560 5.762 7.685 1.00 40.06 154 LEU A O 1
ATOM 1227 N N . ARG A 1 155 ? 13.496 7.239 9.011 1.00 39.22 155 ARG A N 1
ATOM 1228 C CA . ARG A 1 155 ? 14.907 6.861 8.773 1.00 39.22 155 ARG A CA 1
ATOM 1229 C C . ARG A 1 155 ? 15.401 5.435 9.172 1.00 39.22 155 ARG A C 1
ATOM 1231 O O . ARG A 1 155 ? 16.598 5.284 9.373 1.00 39.22 155 ARG A O 1
ATOM 1238 N N . LEU A 1 156 ? 14.583 4.386 9.343 1.00 40.81 156 LEU A N 1
ATOM 1239 C CA . LEU A 1 156 ? 15.019 3.113 9.988 1.00 40.81 156 LEU A CA 1
ATOM 1240 C C . LEU A 1 156 ? 14.466 1.812 9.379 1.00 40.81 156 LEU A C 1
ATOM 1242 O O . LEU A 1 156 ? 14.425 0.794 10.059 1.00 40.81 156 LEU A O 1
ATOM 1246 N N . LEU A 1 157 ? 14.074 1.790 8.106 1.00 39.88 157 LEU A N 1
ATOM 1247 C CA . LEU A 1 157 ? 13.590 0.546 7.476 1.00 39.88 157 LEU A CA 1
ATOM 1248 C C . LEU A 1 157 ? 14.572 -0.099 6.485 1.00 39.88 157 LEU A C 1
ATOM 1250 O O . LEU A 1 157 ? 14.209 -1.060 5.822 1.00 39.88 157 LEU A O 1
ATOM 1254 N N . TRP A 1 158 ? 15.820 0.381 6.406 1.00 37.88 158 TRP A N 1
ATOM 1255 C CA . TRP A 1 158 ? 16.795 -0.076 5.398 1.00 37.88 158 TRP A CA 1
ATOM 1256 C C . TRP A 1 158 ? 18.138 -0.603 5.944 1.00 37.88 158 TRP A C 1
ATOM 1258 O O . TRP A 1 158 ? 19.078 -0.817 5.184 1.00 37.88 158 TRP A O 1
ATOM 1268 N N . ILE A 1 159 ? 18.239 -0.874 7.250 1.00 35.12 159 ILE A N 1
ATOM 1269 C CA . ILE A 1 159 ? 19.371 -1.590 7.878 1.00 35.12 159 ILE A CA 1
ATOM 1270 C C . ILE A 1 159 ? 18.771 -2.676 8.795 1.00 35.12 159 ILE A C 1
ATOM 1272 O O . ILE A 1 159 ? 17.698 -2.423 9.339 1.00 35.12 159 ILE A O 1
ATOM 1276 N N . PRO A 1 160 ? 19.382 -3.871 8.977 1.00 36.47 160 PRO A N 1
ATOM 1277 C CA . PRO A 1 160 ? 18.687 -5.113 9.373 1.00 36.47 160 PRO A CA 1
ATOM 1278 C C . PRO A 1 160 ? 18.002 -5.159 10.753 1.00 36.47 160 PRO A C 1
ATOM 1280 O O . PRO A 1 160 ? 17.590 -6.228 11.188 1.00 36.47 160 PRO A O 1
ATOM 1283 N N . ILE A 1 161 ? 17.897 -4.053 11.489 1.00 41.38 161 ILE A N 1
ATOM 1284 C CA . ILE A 1 161 ? 17.330 -3.987 12.837 1.00 41.38 161 ILE A CA 1
ATOM 1285 C C . ILE A 1 161 ? 16.702 -2.593 13.040 1.00 41.38 161 ILE A C 1
ATOM 1287 O O . ILE A 1 161 ? 17.413 -1.596 12.941 1.00 41.38 161 ILE A O 1
ATOM 1291 N N . GLY A 1 162 ? 15.419 -2.507 13.423 1.00 34.44 162 GLY A N 1
ATOM 1292 C CA . GLY A 1 162 ? 14.886 -1.343 14.166 1.00 34.44 162 GLY A CA 1
ATOM 1293 C C . GLY A 1 162 ? 13.595 -0.720 13.618 1.00 34.44 162 GLY A C 1
ATOM 1294 O O . GLY A 1 162 ? 13.605 0.363 13.051 1.00 34.44 162 GLY A O 1
ATOM 1295 N N . LEU A 1 163 ? 12.421 -1.331 13.775 1.00 38.94 163 LEU A N 1
ATOM 1296 C CA . LEU A 1 163 ? 11.562 -1.268 14.977 1.00 38.94 163 LEU A CA 1
ATOM 1297 C C . LEU A 1 163 ? 11.156 0.135 15.508 1.00 38.94 163 LEU A C 1
ATOM 1299 O O . LEU A 1 163 ? 10.266 0.203 16.341 1.00 38.94 163 LEU A O 1
ATOM 1303 N N . THR A 1 164 ? 11.732 1.256 15.063 1.00 38.03 164 THR A N 1
ATOM 1304 C CA . THR A 1 164 ? 11.529 2.577 15.720 1.00 38.03 164 THR A CA 1
ATOM 1305 C C . THR A 1 164 ? 10.875 3.638 14.839 1.00 38.03 164 THR A C 1
ATOM 1307 O O . THR A 1 164 ? 10.412 4.662 15.337 1.00 38.03 164 THR A O 1
ATOM 1310 N N . VAL A 1 165 ? 10.801 3.393 13.536 1.00 39.91 165 VAL A N 1
ATOM 1311 C CA . VAL A 1 165 ? 10.172 4.301 12.567 1.00 39.91 165 VAL A CA 1
ATOM 1312 C C . VAL A 1 165 ? 8.677 4.061 12.437 1.00 39.91 165 VAL A C 1
ATOM 1314 O O . VAL A 1 165 ? 7.884 4.998 12.360 1.00 39.91 165 VAL A O 1
ATOM 1317 N N . TRP A 1 166 ? 8.280 2.799 12.547 1.00 45.81 166 TRP A N 1
ATOM 1318 C CA . TRP A 1 166 ? 6.882 2.418 12.518 1.00 45.81 166 TRP A CA 1
ATOM 1319 C C . TRP A 1 166 ? 6.130 2.920 13.765 1.00 45.81 166 TRP A C 1
ATOM 1321 O O . TRP A 1 166 ? 5.044 3.466 13.632 1.00 45.81 166 TRP A O 1
ATOM 1331 N N . VAL A 1 167 ? 6.775 2.927 14.943 1.00 42.72 167 VAL A N 1
ATOM 1332 C CA . VAL A 1 167 ? 6.260 3.509 16.208 1.00 42.72 167 VAL A CA 1
ATOM 1333 C C . VAL A 1 167 ? 5.833 4.975 16.058 1.00 42.72 167 VAL A C 1
ATOM 1335 O O . VAL A 1 167 ? 4.894 5.421 16.713 1.00 42.72 167 VAL A O 1
ATOM 1338 N N . ARG A 1 168 ? 6.486 5.745 15.179 1.00 41.50 168 ARG A N 1
ATOM 1339 C CA . ARG A 1 168 ? 6.150 7.160 14.970 1.00 41.50 168 ARG A CA 1
ATOM 1340 C C . ARG A 1 168 ? 5.088 7.357 13.876 1.00 41.50 168 ARG A C 1
ATOM 1342 O O . ARG A 1 168 ? 4.303 8.289 14.000 1.00 41.50 168 ARG A O 1
ATOM 1349 N N . TRP A 1 169 ? 4.997 6.471 12.875 1.00 48.53 169 TRP A N 1
ATOM 1350 C CA . TRP A 1 169 ? 3.861 6.418 11.932 1.00 48.53 169 TRP A CA 1
ATOM 1351 C C . TRP A 1 169 ? 2.569 5.998 12.647 1.00 48.53 169 TRP A C 1
ATOM 1353 O O . TRP A 1 169 ? 1.548 6.662 12.519 1.00 48.53 169 TRP A O 1
ATOM 1363 N N . VAL A 1 170 ? 2.657 4.987 13.511 1.00 47.53 170 VAL A N 1
ATOM 1364 C CA . V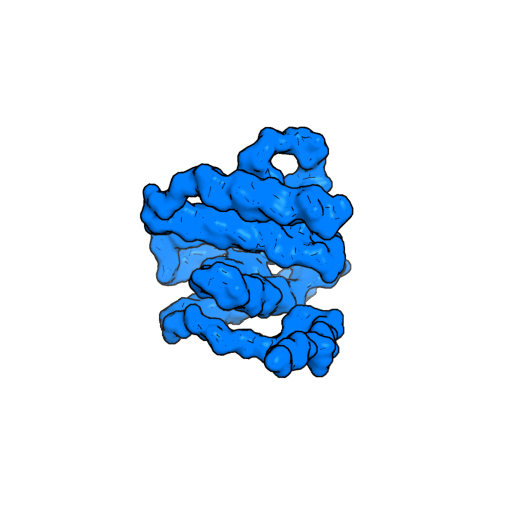AL A 1 170 ? 1.643 4.587 14.497 1.00 47.53 170 VAL A CA 1
ATOM 1365 C C . VAL A 1 170 ? 1.148 5.764 15.320 1.00 47.53 170 VAL A C 1
ATOM 1367 O O . VAL A 1 170 ? -0.048 6.034 15.368 1.00 47.53 170 VAL A O 1
ATOM 1370 N N . GLN A 1 171 ? 2.074 6.490 15.952 1.00 41.16 171 GLN A N 1
ATOM 1371 C CA . GLN A 1 171 ? 1.729 7.631 16.793 1.00 41.16 171 GLN A CA 1
ATOM 1372 C C . GLN A 1 171 ? 1.123 8.764 15.961 1.00 41.16 171 GLN A C 1
ATOM 1374 O O . GLN A 1 171 ? 0.207 9.428 16.430 1.00 41.16 171 GLN A O 1
ATOM 1379 N N . TYR A 1 172 ? 1.580 8.973 14.725 1.00 43.75 172 TYR A N 1
ATOM 1380 C CA . TYR A 1 172 ? 1.039 9.990 13.824 1.00 43.75 172 TYR A CA 1
ATOM 1381 C C . TYR A 1 172 ? -0.384 9.663 13.344 1.00 43.75 172 TYR A C 1
ATOM 1383 O O . TYR A 1 172 ? -1.258 10.529 13.396 1.00 43.75 172 TYR A O 1
ATOM 1391 N N . VAL A 1 173 ? -0.637 8.419 12.924 1.00 46.94 173 VAL A N 1
ATOM 1392 C CA . VAL A 1 173 ? -1.962 7.951 12.488 1.00 46.94 173 VAL A CA 1
ATOM 1393 C C . VAL A 1 173 ? -2.945 7.960 13.662 1.00 46.94 173 VAL A C 1
ATOM 1395 O O . VAL A 1 173 ? -4.038 8.500 13.517 1.00 46.94 173 VAL A O 1
ATOM 1398 N N . GLN A 1 174 ? -2.540 7.496 14.849 1.00 44.09 174 GLN A N 1
ATOM 1399 C CA . GLN A 1 174 ? -3.379 7.547 16.052 1.00 44.09 174 GLN A CA 1
ATOM 1400 C C . GLN A 1 174 ? -3.701 8.994 16.471 1.00 44.09 174 GLN A C 1
ATOM 1402 O O . GLN A 1 174 ? -4.843 9.311 16.777 1.00 44.09 174 GLN A O 1
ATOM 1407 N N . VAL A 1 175 ? -2.725 9.912 16.430 1.00 45.62 175 VAL A N 1
ATOM 1408 C CA . VAL A 1 175 ? -2.936 11.333 16.781 1.00 45.62 175 VAL A CA 1
ATOM 1409 C C . VAL A 1 175 ? -3.868 12.044 15.793 1.00 45.62 175 VAL A C 1
ATOM 1411 O O . VAL A 1 175 ? -4.671 12.879 16.210 1.00 45.62 175 VAL A O 1
ATOM 1414 N N . ARG A 1 176 ? -3.792 11.720 14.496 1.00 46.41 176 ARG A N 1
ATOM 1415 C CA . ARG A 1 176 ? -4.706 12.249 13.469 1.00 46.41 176 ARG A CA 1
ATOM 1416 C C . ARG A 1 176 ? -6.136 11.735 13.635 1.00 46.41 176 ARG A C 1
ATOM 1418 O O . ARG A 1 176 ? -7.059 12.496 13.366 1.00 46.41 176 ARG A O 1
ATOM 1425 N N . LEU A 1 177 ? -6.305 10.480 14.048 1.00 42.78 177 LEU A N 1
ATOM 1426 C CA . LEU A 1 177 ? -7.617 9.846 14.195 1.00 42.78 177 LEU A CA 1
ATOM 1427 C C . LEU A 1 177 ? -8.290 10.168 15.544 1.00 42.78 177 LEU A C 1
ATOM 1429 O O . LEU A 1 177 ? -9.502 10.356 15.569 1.00 42.78 177 LEU A O 1
ATOM 1433 N N . ASP A 1 178 ? -7.523 10.324 16.632 1.00 42.00 178 ASP A N 1
ATOM 1434 C CA . ASP A 1 178 ? -8.069 10.499 17.993 1.00 42.00 178 ASP A CA 1
ATOM 1435 C C . ASP A 1 178 ? -8.005 11.938 18.539 1.00 42.00 178 ASP A C 1
ATOM 1437 O O . ASP A 1 178 ? -8.524 12.221 19.620 1.00 42.00 178 ASP A O 1
ATOM 1441 N N . GLY A 1 179 ? -7.359 12.875 17.841 1.00 40.16 179 GLY A N 1
ATOM 1442 C CA . GLY A 1 179 ? -7.408 14.308 18.156 1.00 40.16 179 GLY A CA 1
ATOM 1443 C C . GLY A 1 179 ? -6.828 14.765 19.509 1.00 40.16 179 GLY A C 1
ATOM 1444 O O . GLY A 1 179 ? -6.880 15.961 19.792 1.00 40.16 179 GLY A O 1
ATOM 1445 N N . VAL A 1 180 ? -6.266 13.893 20.361 1.00 43.12 180 VAL A N 1
ATOM 1446 C CA . VAL A 1 180 ? -5.762 14.282 21.696 1.00 43.12 180 VAL A CA 1
ATOM 1447 C C . VAL A 1 180 ? -4.569 13.425 22.145 1.00 43.12 180 VAL A C 1
ATOM 1449 O O . VAL A 1 180 ? -4.762 12.293 22.565 1.00 43.12 180 VAL A O 1
ATOM 1452 N N . TYR A 1 181 ? -3.349 13.985 22.191 1.00 35.12 181 TYR A N 1
ATOM 1453 C CA . TYR A 1 181 ? -2.316 13.582 23.170 1.00 35.12 181 TYR A CA 1
ATOM 1454 C C . TYR A 1 181 ? -1.267 14.700 23.390 1.00 35.12 181 TYR A C 1
ATOM 1456 O O . TYR A 1 181 ? -0.692 15.195 22.420 1.00 35.12 181 TYR A O 1
ATOM 1464 N N . PRO A 1 182 ? -0.970 15.122 24.639 1.00 42.91 182 PRO A N 1
ATOM 1465 C CA . PRO A 1 182 ? -0.018 16.200 24.896 1.00 42.91 182 PRO A CA 1
ATOM 1466 C C . PRO A 1 182 ? 1.442 15.710 24.916 1.00 42.91 182 PRO A C 1
ATOM 1468 O O . PRO A 1 182 ? 1.812 14.770 25.622 1.00 42.91 182 PRO A O 1
ATOM 1471 N N . TYR A 1 183 ? 2.284 16.446 24.188 1.00 35.97 183 TYR A N 1
ATOM 1472 C CA . TYR A 1 183 ? 3.723 16.265 23.926 1.00 35.97 183 TYR A CA 1
ATOM 1473 C C . TYR A 1 183 ? 4.626 16.083 25.175 1.00 35.97 183 TYR A C 1
ATOM 1475 O O . TYR A 1 183 ? 5.782 15.672 25.072 1.00 35.97 183 TYR A O 1
ATOM 1483 N N . SER A 1 184 ? 4.127 16.371 26.381 1.00 36.91 184 SER A N 1
ATOM 1484 C CA . SER A 1 184 ? 4.925 16.440 27.615 1.00 36.91 184 SER A CA 1
ATOM 1485 C C . SER A 1 184 ? 5.354 15.082 28.188 1.00 36.91 184 SER A C 1
ATOM 1487 O O . SER A 1 184 ? 6.353 15.021 28.904 1.00 36.91 184 SER A O 1
ATOM 1489 N N . LYS A 1 185 ? 4.675 13.976 27.849 1.00 36.66 185 LYS A N 1
ATOM 1490 C CA . LYS A 1 185 ? 5.021 12.638 28.375 1.00 36.66 185 LYS A CA 1
ATOM 1491 C C . LYS A 1 185 ? 6.129 11.918 27.590 1.00 36.66 185 LYS A C 1
ATOM 1493 O O . LYS A 1 185 ? 6.807 11.062 28.149 1.00 36.66 185 LYS A O 1
ATOM 1498 N N . VAL A 1 186 ? 6.389 12.316 26.342 1.00 40.59 186 VAL A N 1
ATOM 1499 C CA . VAL A 1 186 ? 7.441 11.721 25.488 1.00 40.59 186 VAL A CA 1
ATOM 1500 C C . VAL A 1 186 ? 8.844 12.179 25.912 1.00 40.59 186 VAL A C 1
ATOM 1502 O O . VAL A 1 186 ? 9.803 11.410 25.856 1.00 40.59 186 VAL A O 1
ATOM 1505 N N . LYS A 1 187 ? 8.968 13.408 26.429 1.00 37.97 187 LYS A N 1
ATOM 1506 C CA . LYS A 1 187 ? 10.249 13.958 26.902 1.00 37.97 187 LYS A CA 1
ATOM 1507 C C . LYS A 1 187 ? 10.795 13.214 28.131 1.00 37.97 187 LYS A C 1
ATOM 1509 O O . LYS A 1 187 ? 12.005 13.062 28.25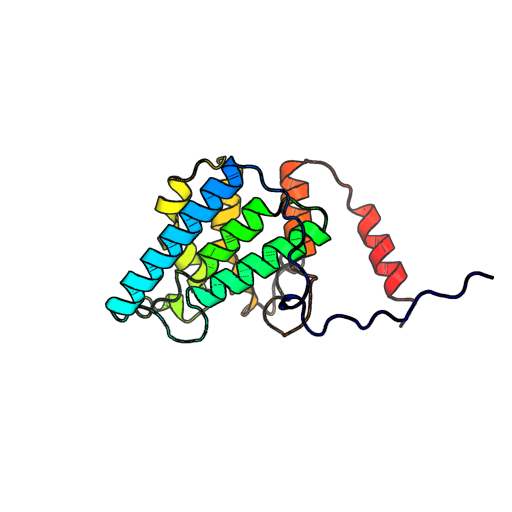5 1.00 37.97 187 LYS A O 1
ATOM 1514 N N . LEU A 1 188 ? 9.917 12.707 29.001 1.00 33.69 188 LEU A N 1
ATOM 1515 C CA . LEU A 1 188 ? 10.304 11.979 30.217 1.00 33.69 188 LEU A CA 1
ATOM 1516 C C . LEU A 1 188 ? 10.802 10.555 29.926 1.00 33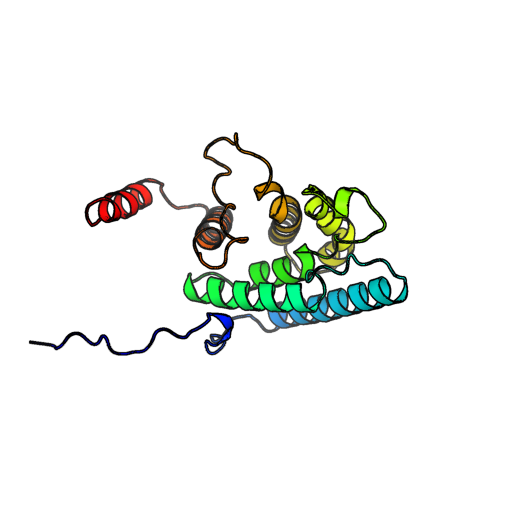.69 188 LEU A C 1
ATOM 1518 O O . LEU A 1 188 ? 11.800 10.136 30.504 1.00 33.69 188 LEU A O 1
ATOM 1522 N N . ALA A 1 189 ? 10.187 9.845 28.976 1.00 34.66 189 ALA A N 1
ATOM 1523 C CA . ALA A 1 189 ? 10.642 8.509 28.577 1.00 34.66 189 ALA A CA 1
ATOM 1524 C C . ALA A 1 189 ? 11.994 8.535 27.832 1.00 34.66 189 ALA A C 1
ATOM 1526 O O . ALA A 1 189 ? 12.793 7.609 27.955 1.00 34.66 189 ALA A O 1
ATOM 1527 N N . LEU A 1 190 ? 12.278 9.614 27.090 1.00 34.25 190 LEU A N 1
ATOM 1528 C CA . LEU A 1 190 ? 13.547 9.790 26.372 1.00 34.25 190 LEU A CA 1
ATOM 1529 C C . LEU A 1 190 ? 14.709 10.223 27.276 1.00 34.25 190 LEU A C 1
ATOM 1531 O O . LEU A 1 190 ? 15.852 9.866 26.996 1.00 34.25 190 LEU A O 1
ATOM 1535 N N . LEU A 1 191 ? 14.440 10.960 28.358 1.00 37.75 191 LEU A N 1
ATOM 1536 C CA . LEU A 1 191 ? 15.473 11.343 29.328 1.00 37.75 191 LEU A CA 1
ATOM 1537 C C . LEU A 1 191 ? 15.858 10.176 30.247 1.00 37.75 191 LEU A C 1
ATOM 1539 O O . LEU A 1 191 ? 17.043 9.971 30.483 1.00 37.75 191 LEU A O 1
ATOM 1543 N N . ALA A 1 192 ? 14.899 9.336 30.649 1.00 36.47 192 ALA A N 1
ATOM 1544 C CA . ALA A 1 192 ? 15.164 8.176 31.506 1.00 36.47 192 ALA A CA 1
ATOM 1545 C C . ALA A 1 192 ? 16.078 7.108 30.863 1.00 36.47 192 ALA A C 1
ATOM 1547 O O . ALA A 1 192 ? 16.687 6.311 31.567 1.00 36.47 192 ALA A O 1
ATOM 1548 N N . ARG A 1 193 ? 16.206 7.091 29.527 1.00 37.69 193 ARG A N 1
ATOM 1549 C CA . ARG A 1 193 ? 17.063 6.138 28.796 1.00 37.69 193 ARG A CA 1
ATOM 1550 C C . ARG A 1 193 ? 18.490 6.631 28.546 1.00 37.69 193 ARG A C 1
ATOM 1552 O O . ARG A 1 193 ? 19.344 5.820 28.211 1.00 37.69 193 ARG A O 1
ATOM 1559 N N . LYS A 1 194 ? 18.754 7.936 28.687 1.00 34.91 194 LYS A N 1
ATOM 1560 C CA . LYS A 1 194 ? 20.110 8.498 28.552 1.00 34.91 194 LYS A CA 1
ATOM 1561 C C . LYS A 1 194 ? 20.966 8.317 29.807 1.00 34.91 194 LYS A C 1
ATOM 1563 O O . LYS A 1 194 ? 22.173 8.466 29.714 1.00 34.91 194 LYS A O 1
ATOM 1568 N N . GLU A 1 195 ? 20.362 7.979 30.942 1.00 38.81 195 GLU A N 1
ATOM 1569 C CA . GLU A 1 195 ? 21.072 7.770 32.213 1.00 38.81 195 GLU A CA 1
ATOM 1570 C C . GLU A 1 195 ? 21.436 6.294 32.475 1.00 38.81 195 GLU A C 1
ATOM 1572 O O . GLU A 1 195 ? 21.877 5.957 33.568 1.00 38.81 195 GLU A O 1
ATOM 1577 N N . GLN A 1 196 ? 21.258 5.402 31.490 1.00 39.50 196 GLN A N 1
ATOM 1578 C CA . GLN A 1 196 ? 21.553 3.964 31.616 1.00 39.50 196 GLN A CA 1
ATOM 1579 C C . GLN A 1 196 ? 22.531 3.423 30.553 1.00 39.50 196 GLN A C 1
ATOM 1581 O O . GLN A 1 196 ? 22.558 2.217 30.312 1.00 39.50 196 GLN A O 1
ATOM 1586 N N . VAL A 1 197 ? 23.337 4.290 29.927 1.00 38.47 197 VAL A N 1
ATOM 1587 C CA . VAL A 1 197 ? 24.484 3.900 29.081 1.00 38.47 197 VAL A CA 1
ATOM 1588 C C . VAL A 1 197 ? 25.735 4.607 29.570 1.00 38.47 197 VAL A C 1
ATOM 1590 O O . VAL A 1 197 ? 25.646 5.838 29.775 1.00 38.47 197 VAL A O 1
#

Foldseek 3Di:
DDDDPPPDPDPPAPLPDDQPPQDDDPLLVVLLVLLLVVLVVLQVVCVVVVWADPDCLHQVQLVVQLSVLSSLCVVLVHRSRLSSSLSNQQLSLLTPPDPCNVALQSLVSSLVVCVVVLVPRPDDPVSSVLSSVCSRRQRVLPDDPDDDPVPVQRNPPPDRDDDGSSSVSRVVVCCVVVVDDDPVVVVVVVVVVVVPD

Radius of gyration: 18.6 Å; chains: 1; bounding box: 39×38×67 Å

Secondary structure (DSSP, 8-state):
--------PPPS-GGGSPPP-----HHHHHHHHHHHHHHHHHHHHHHHTT-B--SS-SHHHHHHHHHHHHHHHHHTT--SHHHHHHHHHTTTT-BTT-GGGGSTTHHHHHHHHHHHHHHHSS--HHHHHHHHHHHHHTTGGGT-S---GGGTTSTTSSSS--TTSHHHHHHHHHHHHH----THHHHHHHHHTTT--

Sequence (197 aa):
MLEPEIDRPLPSRIEDQPIPDIKITPEQKAVLNKTLEWVQDFFDVAIENDQVIMGGHGFDHNIRVSGMAGVLSTKEGVDPFLPILTSLLIDIGRTNRDPRAHNFKHGELSREMAEDFINSLPLTSDQRELVKNAIEDHPKLNEQSQMKEEVCLLRLLWIPIGLTVWVRWVQYVQVRLDGVYPYSKVKLALLARKEQV